Protein AF-A0A7S0B325-F1 (afdb_monomer_lite)

Secondary structure (DSSP, 8-state):
--PPPPPPP-------------PPP-----------------------------GGGGSTT---TTTS--SGGGTT-EEEEEEEEEEEE-TTSPEEEEEEEEEE-TTSEEEEEEEEESSHHHHHTT--SEEEEEEEEEEEEEE-SSSTT-EEEEEEEEEEEEEE--SEEEEE-TTS-EEEEEHHHHHHHH--TTT--SEETTEE-EEEHHHHS-SGGG-TTS-GGGSS-EEEEEEEE-SSEEEEEPPBSSHHHHHHSPPEEEEEEBSS---PPTTTTTT--------TTSTTHHHHHHHHSSSS--

Sequence (306 aa):
SSAILKPPNVPELAASKPMGSRQPRTRQTLCPWKRRHWSHALLVAGLAVPSAGDERFLQAGAPNCTLTRCGNAENICGSFTQPCRVAGRVSSGPDLWIATRLEFRTNYSFKRTESGSLSRRKCERGEPWLETVYEGRFTLQGGSPFINGLSLVSVEIFAVLMTLVTEQVCFQEADGSQRCFDALAAIQALCPCNGWDWTNKGMPRERNIGMFCRPYEQCRLIHETYLEQTQYLSYNATVSRACFTKAATDQGRGWATPKEDACVDKDEPSTCPKGVLTARARPGTQPHWHAGVLAVLAMLACNFGG

pLDDT: mean 73.87, std 20.35, range [35.81, 97.69]

Structure (mmCIF, N/CA/C/O backbone):
data_AF-A0A7S0B325-F1
#
_entry.id   AF-A0A7S0B325-F1
#
loop_
_atom_site.group_PDB
_atom_site.id
_atom_site.type_symbol
_atom_site.label_atom_id
_atom_site.label_alt_id
_atom_site.label_comp_id
_atom_site.label_asym_id
_atom_site.label_entity_id
_atom_site.label_seq_id
_atom_site.pdbx_PDB_ins_code
_atom_site.Cartn_x
_atom_site.Cartn_y
_atom_site.Cartn_z
_atom_site.occupancy
_atom_site.B_iso_or_equiv
_atom_site.auth_seq_id
_atom_site.auth_comp_id
_atom_site.auth_asym_id
_atom_site.auth_atom_id
_atom_site.pdbx_PDB_model_num
ATOM 1 N N . SER A 1 1 ? -10.903 -20.553 51.680 1.00 43.94 1 SER A N 1
ATOM 2 C CA . SER A 1 1 ? -10.541 -19.309 52.378 1.00 43.94 1 SER A CA 1
ATOM 3 C C . SER A 1 1 ? -9.327 -18.701 51.714 1.00 43.94 1 SER A C 1
ATOM 5 O O . SER A 1 1 ? -8.225 -19.162 51.967 1.00 43.94 1 SER A O 1
ATOM 7 N N . SER A 1 2 ? -9.536 -17.724 50.833 1.00 37.00 2 SER A N 1
ATOM 8 C CA . SER A 1 2 ? -8.454 -17.013 50.144 1.00 37.00 2 SER A CA 1
ATOM 9 C C . SER A 1 2 ? -8.730 -15.520 50.247 1.00 37.00 2 SER A C 1
ATOM 11 O O . 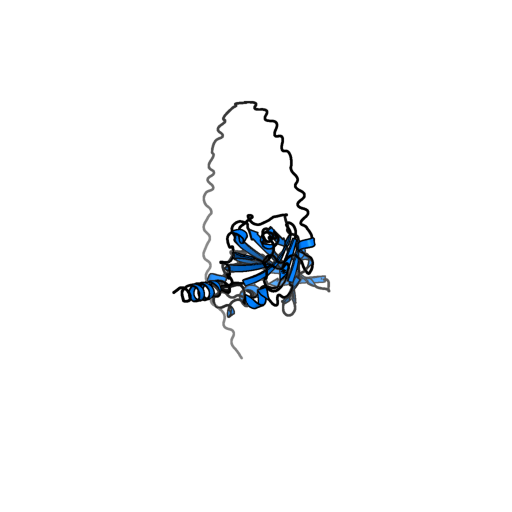SER A 1 2 ? -9.828 -15.062 49.936 1.00 37.00 2 SER A O 1
ATOM 13 N N . ALA A 1 3 ? -7.755 -14.812 50.808 1.00 38.47 3 ALA A N 1
ATOM 14 C CA . ALA A 1 3 ? -7.862 -13.446 51.283 1.00 38.47 3 ALA A CA 1
ATOM 15 C C . ALA A 1 3 ? -7.826 -12.424 50.139 1.00 38.47 3 ALA A C 1
ATOM 17 O O . ALA A 1 3 ? -7.028 -12.524 49.210 1.00 38.47 3 ALA A O 1
ATOM 18 N N . ILE A 1 4 ? -8.696 -11.424 50.263 1.00 39.94 4 ILE A N 1
ATOM 19 C CA . ILE A 1 4 ? -8.814 -10.248 49.404 1.00 39.94 4 ILE A CA 1
ATOM 20 C C . ILE A 1 4 ? -7.816 -9.200 49.910 1.00 39.94 4 ILE A C 1
ATOM 22 O O . ILE A 1 4 ? -7.939 -8.724 51.039 1.00 39.94 4 ILE A O 1
ATOM 26 N N . LEU A 1 5 ? -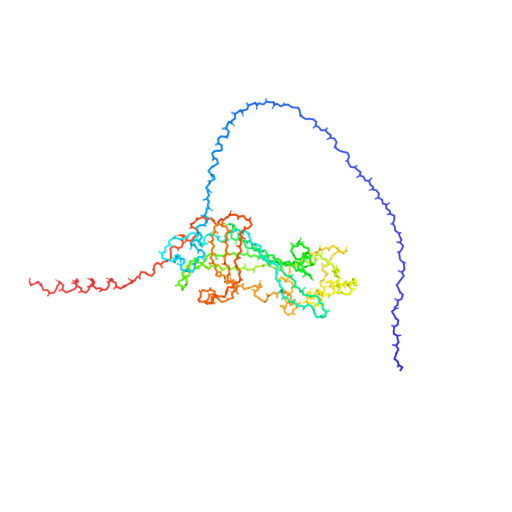6.837 -8.830 49.084 1.00 43.16 5 LEU A N 1
ATOM 27 C CA . LEU A 1 5 ? -5.932 -7.709 49.348 1.00 43.16 5 LEU A CA 1
ATOM 28 C C . LEU A 1 5 ? -6.549 -6.412 48.803 1.00 43.16 5 LEU A C 1
ATOM 30 O O . LEU A 1 5 ? -6.758 -6.268 47.600 1.00 43.16 5 LEU A O 1
ATOM 34 N N . LYS A 1 6 ? -6.852 -5.474 49.708 1.00 41.91 6 LYS A N 1
ATOM 35 C CA . LYS A 1 6 ? -7.228 -4.085 49.396 1.00 41.91 6 LYS A CA 1
ATOM 36 C C . LYS A 1 6 ? -5.987 -3.278 48.977 1.00 41.91 6 LYS A C 1
ATOM 38 O O . LYS A 1 6 ? -4.970 -3.381 49.663 1.00 41.91 6 LYS A O 1
ATOM 43 N N . PRO A 1 7 ? -6.071 -2.416 47.950 1.00 50.78 7 PRO A N 1
ATOM 44 C CA . PRO A 1 7 ? -5.055 -1.398 47.698 1.00 50.78 7 PRO A CA 1
ATOM 45 C C . PRO A 1 7 ? -5.204 -0.181 48.643 1.00 50.78 7 PRO A C 1
ATOM 47 O O . PRO A 1 7 ? -6.309 0.088 49.128 1.00 50.78 7 PRO A O 1
ATOM 50 N N . PRO A 1 8 ? -4.103 0.544 48.929 1.00 52.34 8 PRO A N 1
ATOM 51 C CA . PRO A 1 8 ? -4.076 1.640 49.894 1.00 52.34 8 PRO A CA 1
ATOM 52 C C . PRO A 1 8 ? -4.579 2.980 49.331 1.00 52.34 8 PRO A C 1
ATOM 54 O O . PRO A 1 8 ? -4.429 3.290 48.151 1.00 52.34 8 PRO A O 1
ATOM 57 N N . ASN A 1 9 ? -5.139 3.776 50.247 1.00 42.62 9 ASN A N 1
ATOM 58 C CA . ASN A 1 9 ? -5.545 5.174 50.095 1.00 42.62 9 ASN A CA 1
ATOM 59 C C . ASN A 1 9 ? -4.417 6.058 49.540 1.00 42.62 9 ASN A C 1
ATOM 61 O O . ASN A 1 9 ? -3.315 6.066 50.089 1.00 42.62 9 ASN A O 1
ATOM 65 N N . VAL A 1 10 ? -4.736 6.884 48.541 1.00 45.56 10 VAL A N 1
ATOM 66 C CA . VAL A 1 10 ? -3.915 8.030 48.121 1.00 45.56 10 VAL A CA 1
ATOM 67 C C . VAL A 1 10 ? -4.706 9.310 48.413 1.00 45.56 10 VAL A C 1
ATOM 69 O O . VAL A 1 10 ? -5.875 9.380 48.029 1.00 45.56 10 VAL A O 1
ATOM 72 N N . PRO A 1 11 ? -4.118 10.300 49.110 1.00 49.50 11 PRO A N 1
ATOM 73 C CA . PRO A 1 11 ? -4.818 11.512 49.497 1.00 49.50 11 PRO A CA 1
ATOM 74 C C . PRO A 1 11 ? -4.968 12.515 48.348 1.00 49.50 11 PRO A C 1
ATOM 76 O O . PRO A 1 11 ? -4.088 12.716 47.511 1.00 49.50 11 PRO A O 1
ATOM 79 N N . GLU A 1 12 ? -6.128 13.151 48.402 1.00 40.84 12 GLU A N 1
ATOM 80 C CA . GLU A 1 12 ? -6.640 14.295 47.662 1.00 40.84 12 GLU A CA 1
ATOM 81 C C . GLU A 1 12 ? -5.700 15.510 47.776 1.00 40.84 12 GLU A C 1
ATOM 83 O O . GLU A 1 12 ? -5.352 15.936 48.879 1.00 40.84 12 GLU A O 1
ATOM 88 N N . LEU A 1 13 ? -5.281 16.078 46.637 1.00 43.31 13 LEU A N 1
ATOM 89 C CA . LEU A 1 13 ? -4.522 17.330 46.596 1.00 43.31 13 LEU A CA 1
ATOM 90 C C . LEU A 1 13 ? -5.219 18.371 45.723 1.00 43.31 13 LEU A C 1
ATOM 92 O O . LEU A 1 13 ? -5.696 18.106 44.622 1.00 43.31 13 LEU A O 1
ATOM 96 N N . ALA A 1 14 ? -5.287 19.557 46.315 1.00 39.38 14 ALA A N 1
ATOM 97 C CA . ALA A 1 14 ? -6.226 20.622 46.054 1.00 39.38 14 ALA A CA 1
ATOM 98 C C . ALA A 1 14 ? -5.978 21.432 44.772 1.00 39.38 14 ALA A C 1
ATOM 100 O O . ALA A 1 14 ? -4.879 21.526 44.227 1.00 39.38 14 ALA A O 1
ATOM 101 N N . ALA A 1 15 ? -7.067 22.083 44.370 1.00 41.47 15 ALA A N 1
ATOM 102 C CA . ALA A 1 15 ? -7.197 23.057 43.303 1.00 41.47 15 ALA A CA 1
ATOM 103 C C . ALA A 1 15 ? -6.192 24.223 43.369 1.00 41.47 15 ALA A C 1
ATOM 105 O O . ALA A 1 15 ? -5.904 24.772 44.432 1.00 41.47 15 ALA A O 1
ATOM 106 N N . SER A 1 16 ? -5.778 24.706 42.194 1.00 45.97 16 SER A N 1
ATOM 107 C CA . SER A 1 16 ? -5.248 26.062 42.025 1.00 45.97 16 SER A CA 1
ATOM 108 C C . SER A 1 16 ? -5.792 26.725 40.747 1.00 45.97 16 SER A C 1
ATOM 110 O O . SER A 1 16 ? -6.152 26.069 39.774 1.00 45.97 16 SER A O 1
ATOM 112 N N . LYS A 1 17 ? -5.961 28.047 40.857 1.00 44.91 17 LYS A N 1
ATOM 113 C CA . LYS A 1 17 ? -6.794 28.986 40.082 1.00 44.91 17 LYS A CA 1
ATOM 114 C C . LYS A 1 17 ? -6.387 29.200 38.609 1.00 44.91 17 LYS A C 1
ATOM 116 O O . LYS A 1 17 ? -5.218 29.034 38.273 1.00 44.91 17 LYS A O 1
ATOM 121 N N . PRO A 1 18 ? -7.304 29.719 37.761 1.00 48.97 18 PRO A N 1
ATOM 122 C CA . PRO A 1 18 ? -6.986 30.186 36.415 1.00 48.97 18 PRO A CA 1
ATOM 123 C C . PRO A 1 18 ? -6.450 31.626 36.437 1.00 48.97 18 PRO A C 1
ATOM 125 O O . PRO A 1 18 ? -6.934 32.474 37.190 1.00 48.97 18 PRO A O 1
ATOM 128 N N . MET A 1 19 ? -5.476 31.924 35.576 1.00 41.25 19 MET A N 1
ATOM 129 C CA . MET A 1 19 ? -4.902 33.262 35.434 1.00 41.25 19 MET A CA 1
ATOM 130 C C . MET A 1 19 ? -4.663 33.594 33.955 1.00 41.25 19 MET A C 1
ATOM 132 O O . MET A 1 19 ? -3.865 32.952 33.285 1.00 41.25 19 MET A O 1
ATOM 136 N N . GLY A 1 20 ? -5.344 34.644 33.482 1.00 37.22 20 GLY A N 1
ATOM 137 C CA . GLY A 1 20 ? -4.803 35.592 32.503 1.00 37.22 20 GLY A CA 1
ATOM 138 C C . GLY A 1 20 ? -4.991 35.298 31.013 1.00 37.22 20 GLY A C 1
ATOM 139 O O . GLY A 1 20 ? -4.049 34.916 30.328 1.00 37.22 20 GLY A O 1
ATOM 140 N N . SER A 1 21 ? -6.156 35.655 30.467 1.00 40.47 21 SER A N 1
ATOM 141 C CA . SER A 1 21 ? -6.321 35.945 29.038 1.00 40.47 21 SER A CA 1
ATOM 142 C C . SER A 1 21 ? -5.685 37.301 28.689 1.00 40.47 21 SER A C 1
ATOM 144 O O . SER A 1 21 ? -6.182 38.348 29.110 1.00 40.47 21 SER A O 1
ATOM 146 N N . ARG A 1 22 ? -4.613 37.308 27.890 1.00 46.62 22 ARG A N 1
ATOM 147 C CA . ARG A 1 22 ? -4.115 38.505 27.188 1.00 46.62 22 ARG A CA 1
ATOM 148 C C . ARG A 1 22 ? -4.322 38.333 25.684 1.00 46.62 22 ARG A C 1
ATOM 150 O O . ARG A 1 22 ? -3.642 37.538 25.049 1.00 46.62 22 ARG A O 1
ATOM 157 N N . GLN A 1 23 ? -5.249 39.110 25.129 1.00 50.25 23 GLN A N 1
ATOM 158 C CA . GLN A 1 23 ? -5.316 39.401 23.696 1.00 50.25 23 GLN A CA 1
ATOM 159 C C . GLN A 1 23 ? -4.168 40.339 23.296 1.00 50.25 23 GLN A C 1
ATOM 161 O O . GLN A 1 23 ? -3.946 41.340 23.983 1.00 50.25 23 GLN A O 1
ATOM 166 N N . PRO A 1 24 ? -3.536 40.132 22.133 1.00 55.00 24 PRO A N 1
ATOM 167 C CA . PRO A 1 24 ? -2.914 41.212 21.393 1.00 55.00 24 PRO A CA 1
ATOM 168 C C . PRO A 1 24 ? -3.847 41.730 20.289 1.00 55.00 24 PRO A C 1
ATOM 170 O O . PRO A 1 24 ? -4.280 41.003 19.398 1.00 55.00 24 PRO A O 1
ATOM 173 N N . ARG A 1 25 ? -4.121 43.038 20.363 1.00 47.44 25 ARG A N 1
ATOM 174 C CA . ARG A 1 25 ? -4.546 43.883 19.242 1.00 47.44 25 ARG A CA 1
ATOM 175 C C . ARG A 1 25 ? -3.367 44.070 18.284 1.00 47.44 25 ARG A C 1
ATOM 177 O O . ARG A 1 25 ? -2.333 44.580 18.705 1.00 47.44 25 ARG A O 1
ATOM 184 N N . THR A 1 26 ? -3.584 43.840 16.997 1.00 43.78 26 THR A N 1
ATOM 185 C CA . THR A 1 26 ? -2.762 44.396 15.906 1.00 43.78 26 THR A CA 1
ATOM 186 C C . THR A 1 26 ? -3.696 44.671 14.729 1.00 43.78 26 THR A C 1
ATOM 188 O O . THR A 1 26 ? -4.236 43.763 14.113 1.00 43.78 26 THR A O 1
ATOM 191 N N . ARG A 1 27 ? -4.214 45.901 14.659 1.00 45.56 27 ARG A N 1
ATOM 192 C CA . ARG A 1 27 ? -3.797 46.972 13.733 1.00 45.56 27 ARG A CA 1
ATOM 193 C C . ARG A 1 27 ? -3.853 46.561 12.260 1.00 45.56 27 ARG A C 1
ATOM 195 O O . ARG A 1 27 ? -2.922 45.992 11.709 1.00 45.56 27 ARG A O 1
ATOM 202 N N . GLN A 1 28 ? -4.969 46.964 11.658 1.00 42.81 28 GLN A N 1
ATOM 203 C CA . GLN A 1 28 ? -5.135 47.234 10.239 1.00 42.81 28 GLN A CA 1
ATOM 204 C C . GLN A 1 28 ? -4.083 48.248 9.771 1.00 42.81 28 GLN A C 1
ATOM 206 O O . GLN A 1 28 ? -3.967 49.333 10.344 1.00 42.81 28 GLN A O 1
ATOM 211 N N . THR A 1 29 ? -3.383 47.926 8.690 1.00 45.75 29 THR A N 1
ATOM 212 C CA . THR A 1 29 ? -2.749 48.913 7.814 1.00 45.75 29 THR A CA 1
ATOM 213 C C . THR A 1 29 ? -3.246 48.685 6.397 1.00 45.75 29 THR A C 1
ATOM 215 O O . THR A 1 29 ? -3.021 47.647 5.780 1.00 45.75 29 THR A O 1
ATOM 218 N N . LEU A 1 30 ? -3.974 49.692 5.923 1.00 41.06 30 LEU A N 1
ATOM 219 C CA . LEU A 1 30 ? -4.318 49.935 4.533 1.00 41.06 30 LEU A CA 1
ATOM 220 C C . LEU A 1 30 ? -3.048 50.073 3.684 1.00 41.06 30 LEU A C 1
ATOM 222 O O . LEU A 1 30 ? -2.128 50.785 4.079 1.00 41.06 30 LEU A O 1
ATOM 226 N N . CYS A 1 31 ? -3.069 49.515 2.475 1.00 36.81 31 CYS A N 1
ATOM 227 C CA . CYS A 1 31 ? -2.319 50.056 1.344 1.00 36.81 31 CYS A CA 1
ATOM 228 C C . CYS A 1 31 ? -3.252 50.150 0.123 1.00 36.81 31 CYS A C 1
ATOM 230 O O . CYS A 1 31 ? -3.884 49.153 -0.235 1.00 36.81 31 CYS A O 1
ATOM 232 N N . PRO A 1 32 ? -3.372 51.333 -0.509 1.00 52.06 32 PRO A N 1
ATOM 233 C CA . PRO A 1 32 ? -4.234 51.557 -1.658 1.00 52.06 32 PRO A CA 1
ATOM 234 C C . PRO A 1 32 ? -3.513 51.296 -2.992 1.00 52.06 32 PRO A C 1
ATOM 236 O O . PRO A 1 32 ? -2.340 51.604 -3.157 1.00 52.06 32 PRO A O 1
ATOM 239 N N . TRP A 1 33 ? -4.290 50.798 -3.958 1.00 39.41 33 TRP A N 1
ATOM 240 C CA . TRP A 1 33 ? -4.261 51.122 -5.391 1.00 39.41 33 TRP A CA 1
ATOM 241 C C . TRP A 1 33 ? -2.925 51.070 -6.158 1.00 39.41 33 TRP A C 1
ATOM 243 O O . TRP A 1 33 ? -2.109 51.984 -6.084 1.00 39.41 33 TRP A O 1
ATOM 253 N N . LYS A 1 34 ? -2.860 50.166 -7.148 1.00 39.06 34 LYS A N 1
ATOM 254 C CA . LYS A 1 34 ? -2.585 50.578 -8.539 1.00 39.06 34 LYS A CA 1
ATOM 255 C C . LYS A 1 34 ? -3.048 49.536 -9.559 1.00 39.06 34 LYS A C 1
ATOM 257 O O . LYS A 1 34 ? -2.511 48.440 -9.660 1.00 39.06 34 LYS A O 1
ATOM 262 N N . ARG A 1 35 ? -4.044 49.946 -10.349 1.00 45.97 35 ARG A N 1
ATOM 263 C CA . ARG A 1 35 ? -4.446 49.337 -11.620 1.00 45.97 35 ARG A CA 1
ATOM 264 C C . ARG A 1 35 ? -3.277 49.396 -12.603 1.00 45.97 35 ARG A C 1
ATOM 266 O O . ARG A 1 35 ? -2.761 50.489 -12.829 1.00 45.97 35 ARG A O 1
ATOM 273 N N . ARG A 1 36 ? -2.961 48.286 -13.270 1.00 42.22 36 ARG A N 1
ATOM 274 C CA . ARG A 1 36 ? -2.475 48.287 -14.658 1.00 42.22 36 ARG A CA 1
ATOM 275 C C . ARG A 1 36 ? -3.023 47.065 -15.387 1.00 42.22 36 ARG A C 1
ATOM 277 O O . ARG A 1 36 ? -2.758 45.931 -15.014 1.00 42.22 36 ARG A O 1
ATOM 284 N N . HIS A 1 37 ? -3.816 47.364 -16.409 1.00 43.38 37 HIS A N 1
ATOM 285 C CA . HIS A 1 37 ? -4.297 46.447 -17.425 1.00 43.38 37 HIS A CA 1
ATOM 286 C C . HIS A 1 37 ? -3.120 45.867 -18.205 1.00 43.38 37 HIS A C 1
ATOM 288 O O . HIS A 1 37 ? -2.348 46.630 -18.779 1.00 43.38 37 HIS A O 1
ATOM 294 N N . TRP A 1 38 ? -3.043 44.541 -18.275 1.00 38.12 38 TRP A N 1
ATOM 295 C CA . TRP A 1 38 ? -2.385 43.834 -19.367 1.00 38.12 38 TRP A CA 1
ATOM 296 C C . TRP A 1 38 ? -3.301 42.695 -19.792 1.00 38.12 38 TRP A C 1
ATOM 298 O O . TRP A 1 38 ? -3.391 41.652 -19.150 1.00 38.12 38 TRP A O 1
ATOM 308 N N . SER A 1 39 ? -4.041 42.954 -20.864 1.00 42.06 39 SER A N 1
ATOM 309 C CA . SER A 1 39 ? -4.760 41.950 -21.628 1.00 42.06 39 SER A CA 1
ATOM 310 C C . SER A 1 39 ? -3.723 41.045 -22.282 1.00 42.06 39 SER A C 1
ATOM 312 O O . SER A 1 39 ? -3.075 41.437 -23.250 1.00 42.06 39 SER A O 1
ATOM 314 N N . HIS A 1 40 ? -3.523 39.852 -21.738 1.00 38.94 40 HIS A N 1
ATOM 315 C CA . HIS A 1 40 ? -2.875 38.761 -22.453 1.00 38.94 40 HIS A CA 1
ATOM 316 C C . HIS A 1 40 ? -3.933 37.691 -22.660 1.00 38.94 40 HIS A C 1
ATOM 318 O O . HIS A 1 40 ? -4.367 37.022 -21.725 1.00 38.94 40 HIS A O 1
ATOM 324 N N . ALA A 1 41 ? -4.394 37.605 -23.906 1.00 39.31 41 ALA A N 1
ATOM 325 C CA . ALA A 1 41 ? -5.172 36.490 -24.397 1.00 39.31 41 ALA A CA 1
ATOM 326 C C . ALA A 1 41 ? -4.316 35.228 -24.247 1.00 39.31 41 ALA A C 1
ATOM 328 O O . ALA A 1 41 ? -3.420 34.960 -25.045 1.00 39.31 41 ALA A O 1
ATOM 329 N N . LEU A 1 42 ? -4.567 34.480 -23.177 1.00 38.28 42 LEU A N 1
ATOM 330 C CA . LEU A 1 42 ? -4.075 33.125 -23.010 1.00 38.28 42 LEU A CA 1
ATOM 331 C C . LEU A 1 42 ? -4.881 32.245 -23.965 1.00 38.28 42 LEU A C 1
ATOM 333 O O . LEU A 1 42 ? -5.937 31.715 -23.630 1.00 38.28 42 LEU A O 1
ATOM 337 N N . LEU A 1 43 ? -4.364 32.114 -25.184 1.00 39.00 43 LEU A N 1
ATOM 338 C CA . LEU A 1 43 ? -4.623 30.974 -26.050 1.00 39.00 43 LEU A CA 1
ATOM 339 C C . LEU A 1 43 ? -4.005 29.749 -25.363 1.00 39.00 43 LEU A C 1
ATOM 341 O O . LEU A 1 43 ? -2.924 29.282 -25.710 1.00 39.00 43 LEU A O 1
ATOM 345 N N . VAL A 1 44 ? -4.687 29.239 -24.336 1.00 40.66 44 VAL A N 1
ATOM 346 C CA . VAL A 1 44 ? -4.508 27.852 -23.920 1.00 40.66 44 VAL A CA 1
ATOM 347 C C . VAL A 1 44 ? -5.195 27.043 -25.004 1.00 40.66 44 VAL A C 1
ATOM 349 O O . VAL A 1 44 ? -6.377 26.718 -24.920 1.00 40.66 44 VAL A O 1
ATOM 352 N N . ALA A 1 45 ? -4.450 26.761 -26.072 1.00 40.28 45 ALA A N 1
ATOM 353 C CA . ALA A 1 45 ? -4.711 25.582 -26.866 1.00 40.28 45 ALA A CA 1
ATOM 354 C C . ALA A 1 45 ? -4.571 24.407 -25.896 1.00 40.28 45 ALA A C 1
ATOM 356 O O . ALA A 1 45 ? -3.474 23.919 -25.627 1.00 40.28 45 ALA A O 1
ATOM 357 N N . GLY A 1 46 ? -5.696 24.031 -25.289 1.00 35.81 46 GLY A N 1
ATOM 358 C CA . GLY A 1 46 ? -5.846 22.776 -24.591 1.00 35.81 46 GLY A CA 1
ATOM 359 C C . GLY A 1 46 ? -5.637 21.685 -25.622 1.00 35.81 46 GLY A C 1
ATOM 360 O O . GLY A 1 46 ? -6.588 21.209 -26.232 1.00 35.81 46 GLY A O 1
ATOM 361 N N . LEU A 1 47 ? -4.378 21.298 -25.827 1.00 38.28 47 LEU A N 1
ATOM 362 C CA . LEU A 1 47 ? -4.044 19.970 -26.299 1.00 38.28 47 LEU A CA 1
ATOM 363 C C . LEU A 1 47 ? -4.478 19.021 -25.183 1.00 38.28 47 LEU A C 1
ATOM 365 O O . LEU A 1 47 ? -3.674 18.548 -24.384 1.00 38.28 47 LEU A O 1
ATOM 369 N N . ALA A 1 48 ? -5.784 18.773 -25.117 1.00 38.00 48 ALA A N 1
ATOM 370 C CA . ALA A 1 48 ? -6.298 17.523 -24.617 1.00 38.00 48 ALA A CA 1
ATOM 371 C C . ALA A 1 48 ? -5.714 16.464 -25.551 1.00 38.00 48 ALA A C 1
ATOM 373 O O . ALA A 1 48 ? -6.278 16.161 -26.596 1.00 38.00 48 ALA A O 1
ATOM 374 N N . VAL A 1 49 ? -4.519 15.973 -25.222 1.00 37.25 49 VAL A N 1
ATOM 375 C CA . VAL A 1 49 ? -4.066 14.680 -25.711 1.00 37.25 49 VAL A CA 1
ATOM 376 C C . VAL A 1 49 ? -5.018 13.699 -25.042 1.00 37.25 49 VAL A C 1
ATOM 378 O O . VAL A 1 49 ? -4.939 13.542 -23.821 1.00 37.25 49 VAL A O 1
ATOM 381 N N . PRO A 1 50 ? -5.934 13.050 -25.776 1.00 39.75 50 PRO A N 1
ATOM 382 C CA . PRO A 1 50 ? -6.589 11.897 -25.217 1.00 39.75 50 PRO A CA 1
ATOM 383 C C . PRO A 1 50 ? -5.492 10.840 -25.177 1.00 39.75 50 PRO A C 1
ATOM 385 O O . PRO A 1 50 ? -5.199 10.187 -26.178 1.00 39.75 50 PRO A O 1
ATOM 388 N N . SER A 1 51 ? -4.824 10.692 -24.032 1.00 41.47 51 SER A N 1
ATOM 389 C CA . SER A 1 51 ? -4.097 9.464 -23.751 1.00 41.47 51 SER A CA 1
ATOM 390 C C . SER A 1 51 ? -5.157 8.396 -23.505 1.00 41.47 51 SER A C 1
ATOM 392 O O . SER A 1 51 ? -5.420 8.009 -22.367 1.00 41.47 51 SER A O 1
ATOM 394 N N . ALA A 1 52 ? -5.810 7.956 -24.580 1.00 44.38 52 ALA A N 1
ATOM 395 C CA . ALA A 1 52 ? -6.387 6.632 -24.621 1.00 44.38 52 ALA A CA 1
ATOM 396 C C . ALA A 1 52 ? -5.204 5.702 -24.344 1.00 44.38 52 ALA A C 1
ATOM 398 O O . ALA A 1 52 ? -4.359 5.472 -25.209 1.00 44.38 52 ALA A O 1
ATOM 399 N N . GLY A 1 53 ? -5.041 5.327 -23.074 1.00 51.72 53 GLY A N 1
ATOM 400 C CA . GLY A 1 53 ? -4.050 4.353 -22.668 1.00 51.72 53 GLY A CA 1
ATOM 401 C C . GLY A 1 53 ? -4.369 3.101 -23.459 1.00 51.72 53 GLY A C 1
ATOM 402 O O . GLY A 1 53 ? -5.425 2.520 -23.249 1.00 51.72 53 GLY A O 1
ATOM 403 N N . ASP A 1 54 ? -3.517 2.775 -24.425 1.00 59.81 54 ASP A N 1
ATOM 404 C CA . ASP A 1 54 ? -3.742 1.683 -25.363 1.00 59.81 54 ASP A CA 1
ATOM 405 C C . ASP A 1 54 ? -3.946 0.389 -24.558 1.00 59.81 54 ASP A C 1
ATOM 407 O O . ASP A 1 54 ? -3.001 -0.166 -23.991 1.00 59.81 54 ASP A O 1
ATOM 411 N N . GLU A 1 55 ? -5.199 -0.059 -24.431 1.00 62.12 55 GLU A N 1
ATOM 412 C CA . GLU A 1 55 ? -5.573 -1.228 -23.624 1.00 62.12 55 GLU A CA 1
ATOM 413 C C . GLU A 1 55 ? -4.873 -2.503 -24.106 1.00 62.12 55 GLU A C 1
ATOM 415 O O . GLU A 1 55 ? -4.776 -3.476 -23.357 1.00 62.12 55 GLU A O 1
ATOM 420 N N . ARG A 1 56 ? -4.297 -2.477 -25.318 1.00 60.06 56 ARG A N 1
ATOM 421 C CA . ARG A 1 56 ? -3.377 -3.497 -25.837 1.00 60.06 56 ARG A CA 1
ATOM 422 C C . ARG A 1 56 ? -2.267 -3.847 -24.856 1.00 60.06 56 ARG A C 1
ATOM 424 O O . ARG A 1 56 ? -1.815 -4.987 -24.851 1.00 60.06 56 ARG A O 1
ATOM 431 N N . PHE A 1 57 ? -1.827 -2.902 -24.023 1.00 61.25 57 PHE A N 1
ATOM 432 C CA . PHE A 1 57 ? -0.787 -3.186 -23.042 1.00 61.25 57 PHE A CA 1
ATOM 433 C C . PHE A 1 57 ? -1.269 -4.100 -21.917 1.00 61.25 57 PHE A C 1
ATOM 435 O O . PHE A 1 57 ? -0.449 -4.861 -21.434 1.00 61.25 57 PHE A O 1
ATOM 442 N N . LEU A 1 58 ? -2.561 -4.122 -21.561 1.00 61.09 58 LEU A N 1
ATOM 443 C CA . LEU A 1 58 ? -3.105 -4.964 -20.480 1.00 61.09 58 LEU A CA 1
ATOM 444 C C . LEU A 1 58 ? -3.456 -6.395 -20.917 1.00 61.09 58 LEU A C 1
ATOM 446 O O . LEU A 1 58 ? -3.790 -7.225 -20.075 1.00 61.09 58 LEU A O 1
ATOM 450 N N . GLN A 1 59 ? -3.398 -6.695 -22.216 1.00 64.56 59 GLN A N 1
ATOM 451 C CA . GLN A 1 59 ? -3.769 -8.005 -22.747 1.00 64.56 59 GLN A CA 1
ATOM 452 C C . GLN A 1 59 ? -2.662 -9.044 -22.525 1.00 64.56 59 GLN A C 1
ATOM 454 O O . GLN A 1 59 ? -1.466 -8.734 -22.550 1.00 64.56 59 GLN A O 1
ATOM 459 N N . ALA A 1 60 ? -3.065 -10.307 -22.358 1.00 61.81 60 ALA A N 1
ATOM 460 C CA . ALA A 1 60 ? -2.142 -11.434 -22.384 1.00 61.81 60 ALA A CA 1
ATOM 461 C C . ALA A 1 60 ? -1.372 -11.428 -23.718 1.00 61.81 60 ALA A C 1
ATOM 463 O O . ALA A 1 60 ? -1.976 -11.499 -24.786 1.00 61.81 60 ALA A O 1
ATOM 464 N N . GLY A 1 61 ? -0.041 -11.311 -23.656 1.00 63.28 61 GLY A N 1
ATOM 465 C CA . GLY A 1 61 ? 0.812 -11.226 -24.848 1.00 63.28 61 GLY A CA 1
ATOM 466 C C . GLY A 1 61 ? 1.184 -9.810 -25.306 1.00 63.28 61 GLY A C 1
ATOM 467 O O . GLY A 1 61 ? 1.718 -9.667 -26.406 1.00 63.28 61 GLY A O 1
ATOM 468 N N . ALA A 1 62 ? 0.959 -8.775 -24.488 1.00 69.56 62 ALA A N 1
ATOM 469 C CA . ALA A 1 62 ? 1.485 -7.428 -24.736 1.00 69.56 62 ALA A CA 1
ATOM 470 C C . ALA A 1 62 ? 3.005 -7.436 -25.047 1.00 69.56 62 ALA A C 1
ATOM 472 O O . ALA A 1 62 ? 3.723 -8.324 -24.582 1.00 69.56 62 ALA A O 1
ATOM 473 N N . PRO A 1 63 ? 3.529 -6.477 -25.839 1.00 69.94 63 PRO A N 1
ATOM 474 C CA . PRO A 1 63 ? 4.894 -6.540 -26.363 1.00 69.94 63 PRO A CA 1
ATOM 475 C C . PRO A 1 63 ? 5.944 -6.672 -25.256 1.00 69.94 63 PRO A C 1
ATOM 477 O O . PRO A 1 63 ? 5.857 -6.040 -24.201 1.00 69.94 63 PRO A O 1
ATOM 480 N N . ASN A 1 64 ? 6.965 -7.495 -25.506 1.00 72.00 64 ASN A N 1
ATOM 481 C CA . ASN A 1 64 ? 8.057 -7.674 -24.563 1.00 72.00 64 ASN A CA 1
ATOM 482 C C . ASN A 1 64 ? 8.897 -6.395 -24.489 1.00 72.00 64 ASN A C 1
ATOM 484 O O . ASN A 1 64 ? 9.623 -6.051 -25.422 1.00 72.00 64 ASN A O 1
ATOM 488 N N . CYS A 1 65 ? 8.837 -5.723 -23.345 1.00 70.50 65 CYS A N 1
ATOM 489 C CA . CYS A 1 65 ? 9.521 -4.455 -23.127 1.00 70.50 65 CYS A CA 1
ATOM 490 C C . CYS A 1 65 ? 11.055 -4.574 -23.084 1.00 70.50 65 CYS A C 1
ATOM 492 O O . CYS A 1 65 ? 11.752 -3.563 -23.090 1.00 70.50 65 CYS A O 1
ATOM 494 N N . THR A 1 66 ? 11.595 -5.799 -23.048 1.00 73.12 66 THR A N 1
ATOM 495 C CA . THR A 1 66 ? 13.033 -6.052 -23.237 1.00 73.12 66 THR A CA 1
ATOM 496 C C . THR A 1 66 ? 13.452 -6.050 -24.709 1.00 73.12 66 THR A C 1
ATOM 498 O O . THR A 1 66 ? 14.618 -5.798 -24.996 1.00 73.12 66 THR A O 1
ATOM 501 N N . LEU A 1 67 ? 12.518 -6.305 -25.632 1.00 69.25 67 LEU A N 1
ATOM 502 C CA . LEU A 1 67 ? 12.762 -6.391 -27.077 1.00 69.25 67 LEU A CA 1
ATOM 503 C C . LEU A 1 67 ? 12.258 -5.155 -27.830 1.00 69.25 67 LEU A C 1
ATOM 505 O O . LEU A 1 67 ? 12.758 -4.824 -28.901 1.00 69.25 67 LEU A O 1
ATOM 509 N N . THR A 1 68 ? 11.248 -4.471 -27.299 1.00 65.81 68 THR A N 1
ATOM 510 C CA . THR A 1 68 ? 10.633 -3.299 -27.927 1.00 65.81 68 THR A CA 1
ATOM 511 C C . THR A 1 68 ? 10.400 -2.221 -26.883 1.00 65.81 68 THR A C 1
ATOM 513 O O . THR A 1 68 ? 9.978 -2.509 -25.766 1.00 65.81 68 THR A O 1
ATOM 516 N N . ARG A 1 69 ? 10.642 -0.954 -27.236 1.00 64.75 69 ARG A N 1
ATOM 517 C CA . ARG A 1 69 ? 10.344 0.169 -26.342 1.00 64.75 69 ARG A CA 1
ATOM 518 C C . ARG A 1 69 ? 8.837 0.215 -26.080 1.00 64.75 69 ARG A C 1
ATOM 520 O O . ARG A 1 69 ? 8.059 0.446 -27.000 1.00 64.75 69 ARG A O 1
ATOM 527 N N . CYS A 1 70 ? 8.438 0.014 -24.831 1.00 67.00 70 CYS A N 1
ATOM 528 C CA . CYS A 1 70 ? 7.047 0.071 -24.400 1.00 67.00 70 CYS A CA 1
ATOM 529 C C . CYS A 1 70 ? 6.931 1.103 -23.259 1.00 67.00 70 CYS A C 1
ATOM 531 O O . CYS A 1 70 ? 7.819 1.185 -22.413 1.00 67.00 70 CYS A O 1
ATOM 533 N N . GLY A 1 71 ? 5.848 1.887 -23.220 1.00 68.62 71 GLY A N 1
ATOM 534 C CA . GLY A 1 71 ? 5.602 2.847 -22.129 1.00 68.62 71 GLY A CA 1
ATOM 535 C C . GLY A 1 71 ? 5.053 2.206 -20.849 1.00 68.62 71 GLY A C 1
ATOM 536 O O . GLY A 1 71 ? 4.958 2.861 -19.819 1.00 68.62 71 GLY A O 1
ATOM 537 N N . ASN A 1 72 ? 4.694 0.920 -20.901 1.00 74.38 72 ASN A N 1
ATOM 538 C CA . ASN A 1 72 ? 4.070 0.175 -19.807 1.00 74.38 72 ASN A CA 1
ATOM 539 C C . ASN A 1 72 ? 4.890 0.234 -18.505 1.00 74.38 72 ASN A C 1
ATOM 541 O O . ASN A 1 72 ? 4.369 0.581 -17.448 1.00 74.38 72 ASN A O 1
ATOM 545 N N . ALA A 1 73 ? 6.199 0.017 -18.595 1.00 80.06 73 ALA A N 1
ATOM 546 C CA . ALA A 1 73 ? 7.077 0.042 -17.430 1.00 80.06 73 ALA A CA 1
ATOM 547 C C . ALA A 1 73 ? 7.218 1.447 -16.795 1.00 80.06 73 ALA A C 1
ATO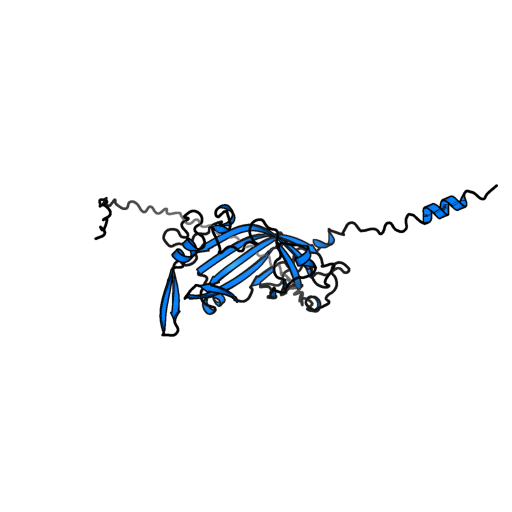M 549 O O . ALA A 1 73 ? 7.590 1.593 -15.636 1.00 80.06 73 ALA A O 1
ATOM 550 N N . GLU A 1 74 ? 6.911 2.509 -17.539 1.00 85.50 74 GLU A N 1
ATOM 551 C CA . GLU A 1 74 ? 6.909 3.888 -17.036 1.00 85.50 74 GLU A CA 1
ATOM 552 C C . GLU A 1 74 ? 5.506 4.313 -16.581 1.00 85.50 74 GLU A C 1
ATOM 554 O O . GLU A 1 74 ? 5.344 5.334 -15.921 1.00 85.50 74 GLU A O 1
ATOM 559 N N . ASN A 1 75 ? 4.480 3.515 -16.868 1.00 89.62 75 ASN A N 1
ATOM 560 C CA . ASN A 1 75 ? 3.100 3.797 -16.509 1.00 89.62 75 ASN A CA 1
ATOM 561 C C . ASN A 1 75 ? 2.744 3.372 -15.077 1.00 89.62 75 ASN A C 1
ATOM 563 O O . ASN A 1 75 ? 1.579 3.451 -14.715 1.00 89.62 75 ASN A O 1
ATOM 567 N N . ILE A 1 76 ? 3.679 2.937 -14.229 1.00 92.56 76 ILE A N 1
ATOM 568 C CA . ILE A 1 76 ? 3.332 2.579 -12.841 1.00 92.56 76 ILE A CA 1
ATOM 569 C C . ILE A 1 76 ? 3.067 3.796 -11.946 1.00 92.56 76 ILE A C 1
ATOM 571 O O . ILE A 1 76 ? 2.309 3.680 -10.990 1.00 92.56 76 ILE A O 1
ATOM 575 N N . CYS A 1 77 ? 3.655 4.965 -12.226 1.00 94.88 77 CYS A N 1
ATOM 576 C CA . CYS A 1 77 ? 3.442 6.129 -11.364 1.00 94.88 77 CYS A CA 1
ATOM 577 C C . CYS A 1 77 ? 1.968 6.547 -11.347 1.00 94.88 77 CYS A C 1
ATOM 579 O O . CYS A 1 77 ? 1.298 6.502 -12.380 1.00 94.88 77 CYS A O 1
ATOM 581 N N . GLY A 1 78 ? 1.495 6.954 -10.174 1.00 95.69 78 GLY A N 1
ATOM 582 C CA . GLY A 1 78 ? 0.099 7.265 -9.899 1.00 95.69 78 GLY A CA 1
ATOM 583 C C . GLY A 1 78 ? -0.327 6.797 -8.513 1.00 95.69 78 GLY A C 1
ATOM 584 O O . GLY A 1 78 ? 0.464 6.221 -7.761 1.00 95.69 78 GLY A O 1
ATOM 585 N N . SER A 1 79 ? -1.589 7.063 -8.192 1.00 97.69 79 SER A N 1
ATOM 586 C CA . SER A 1 79 ? -2.253 6.538 -6.999 1.00 97.69 79 SER A CA 1
ATOM 587 C C . SER A 1 79 ? -3.292 5.503 -7.410 1.00 97.69 79 SER A C 1
ATOM 589 O O . SER A 1 79 ? -3.972 5.687 -8.418 1.00 97.69 79 SER A O 1
ATOM 591 N N . PHE A 1 80 ? -3.400 4.427 -6.640 1.00 96.44 80 PHE A N 1
ATOM 592 C CA . PHE A 1 80 ? -4.292 3.306 -6.903 1.00 96.44 80 PHE A CA 1
ATOM 593 C C . PHE A 1 80 ? -5.036 2.952 -5.627 1.00 96.44 80 PHE A C 1
ATOM 595 O O . PHE A 1 80 ? -4.405 2.724 -4.593 1.00 96.44 80 PHE A O 1
ATOM 602 N N . THR A 1 81 ? -6.356 2.838 -5.710 1.00 96.00 81 THR A N 1
ATOM 603 C CA . THR A 1 81 ? -7.188 2.433 -4.576 1.00 96.00 81 THR A CA 1
ATOM 604 C C . THR A 1 81 ? -7.757 1.045 -4.849 1.00 96.00 81 THR A C 1
ATOM 606 O O . THR A 1 81 ? -8.581 0.861 -5.742 1.00 96.00 81 THR A O 1
ATOM 609 N N . GLN A 1 82 ? -7.289 0.043 -4.105 1.00 94.25 82 GLN A N 1
ATOM 610 C CA . GLN A 1 82 ? -7.805 -1.320 -4.196 1.00 94.25 82 GLN A CA 1
ATOM 611 C C . GLN A 1 82 ? -9.184 -1.427 -3.523 1.00 94.25 82 GLN A C 1
ATOM 613 O O . GLN A 1 82 ? -9.419 -0.769 -2.505 1.00 94.25 82 GLN A O 1
ATOM 618 N N . PRO A 1 83 ? -10.090 -2.277 -4.045 1.00 93.81 83 PRO A N 1
ATOM 619 C CA . PRO A 1 83 ? -11.391 -2.493 -3.427 1.00 93.81 83 PRO A CA 1
ATOM 620 C C . PRO A 1 83 ? -11.254 -3.107 -2.029 1.00 93.81 83 PRO A C 1
ATOM 622 O O . PRO A 1 83 ? -10.336 -3.883 -1.755 1.00 93.81 83 PRO A O 1
ATOM 625 N N . CYS A 1 84 ? -12.217 -2.794 -1.161 1.00 95.50 84 CYS A N 1
ATOM 626 C CA . CYS A 1 84 ? -12.304 -3.366 0.177 1.00 95.50 84 CYS A CA 1
ATOM 627 C C . CYS A 1 84 ? -12.367 -4.897 0.132 1.00 95.50 84 CYS A C 1
ATOM 629 O O . CYS A 1 84 ? -13.234 -5.471 -0.531 1.00 95.50 84 CYS A O 1
ATOM 631 N N . ARG A 1 85 ? -11.487 -5.560 0.887 1.00 94.50 85 ARG A N 1
ATOM 632 C CA . ARG A 1 85 ? -11.436 -7.027 0.993 1.00 94.50 85 ARG A CA 1
ATOM 633 C C . ARG A 1 85 ? -11.346 -7.488 2.439 1.00 94.50 85 ARG A C 1
ATOM 635 O O . ARG A 1 85 ? -10.874 -6.751 3.300 1.00 94.50 85 ARG A O 1
ATOM 642 N N . VAL A 1 86 ? -11.775 -8.718 2.700 1.00 91.75 86 VAL A N 1
ATOM 643 C CA . VAL A 1 86 ? -11.616 -9.346 4.015 1.00 91.75 86 VAL A CA 1
ATOM 644 C C . VAL A 1 86 ? -10.146 -9.718 4.208 1.00 91.75 86 VAL A C 1
ATOM 646 O O . VAL A 1 86 ? -9.586 -10.475 3.418 1.00 91.75 86 VAL A O 1
ATOM 649 N N . ALA A 1 87 ? -9.524 -9.170 5.249 1.00 87.38 87 ALA A N 1
ATOM 650 C CA . ALA A 1 87 ? -8.153 -9.473 5.656 1.00 87.38 87 ALA A CA 1
ATOM 651 C C . ALA A 1 87 ? -8.093 -10.591 6.708 1.00 87.38 87 ALA A C 1
ATOM 653 O O . ALA A 1 87 ? -7.091 -11.292 6.819 1.00 87.38 87 ALA A O 1
ATOM 654 N N . GLY A 1 88 ? -9.168 -10.770 7.477 1.00 84.75 88 GLY A N 1
ATOM 655 C CA . GLY A 1 88 ? -9.256 -11.781 8.522 1.00 84.75 88 GLY A CA 1
ATOM 656 C C . GLY A 1 88 ? -10.552 -11.667 9.312 1.00 84.75 88 GLY A C 1
ATOM 657 O O . GLY A 1 88 ? -11.470 -10.949 8.920 1.00 84.75 88 GLY A O 1
ATOM 658 N N . ARG A 1 89 ? -10.619 -12.361 10.448 1.00 78.06 89 ARG A N 1
ATOM 659 C CA . ARG A 1 89 ? -11.764 -12.330 11.362 1.00 78.06 89 ARG A CA 1
ATOM 660 C C . ARG A 1 89 ? -11.276 -12.169 12.794 1.00 78.06 89 ARG A C 1
ATOM 662 O O . ARG A 1 89 ? -10.340 -12.852 13.205 1.00 78.06 89 ARG A O 1
ATOM 669 N N . VAL A 1 90 ? -11.915 -11.281 13.550 1.00 70.50 90 VAL A N 1
ATOM 670 C CA . VAL A 1 90 ? -11.678 -11.168 14.995 1.00 70.50 90 VAL A CA 1
ATOM 671 C C . VAL A 1 90 ? -12.335 -12.368 15.681 1.00 70.50 90 VAL A C 1
ATOM 673 O O . VAL A 1 90 ? -13.467 -12.717 15.353 1.00 70.50 90 VAL A O 1
ATOM 676 N N . SER A 1 91 ? -11.646 -13.024 16.620 1.00 71.12 91 SER A N 1
ATOM 677 C CA . SER A 1 91 ? -12.225 -14.165 17.346 1.00 71.12 91 SER A CA 1
ATOM 678 C C . SER A 1 91 ? -13.537 -13.755 18.021 1.00 71.12 91 SER A C 1
ATOM 680 O O . SER A 1 91 ? -13.555 -12.822 18.821 1.00 71.12 91 SER A O 1
ATOM 682 N N . SER A 1 92 ? -14.636 -14.439 17.686 1.00 71.69 92 SER A N 1
ATOM 683 C CA . SER A 1 92 ? -16.001 -14.110 18.144 1.00 71.69 92 SER A CA 1
ATOM 684 C C . SER A 1 92 ? -16.499 -12.700 17.767 1.00 71.69 92 SER A C 1
ATOM 686 O O . SER A 1 92 ? -17.396 -12.172 18.422 1.00 71.69 92 SER A O 1
ATOM 688 N N . GLY A 1 93 ? -15.918 -12.081 16.734 1.00 72.81 93 GLY A N 1
ATOM 689 C CA . GLY A 1 93 ? -16.249 -10.736 16.262 1.00 72.81 93 GLY A CA 1
ATOM 690 C C . GLY A 1 93 ? -16.472 -10.662 14.744 1.00 72.81 93 GLY A C 1
ATOM 691 O O . GLY A 1 93 ? -16.501 -11.693 14.066 1.00 72.81 93 GLY A O 1
ATOM 692 N N . PRO A 1 94 ? -16.651 -9.446 14.197 1.00 83.06 94 PRO A N 1
ATOM 693 C CA . PRO A 1 94 ? -16.884 -9.247 12.772 1.00 83.06 94 PRO A CA 1
ATOM 694 C C . PRO A 1 94 ? -15.625 -9.518 11.932 1.00 83.06 94 PRO A C 1
ATOM 696 O O . PRO A 1 94 ? -14.498 -9.589 12.437 1.00 83.06 94 PRO A O 1
ATOM 699 N N . ASP A 1 95 ? -15.827 -9.647 10.621 1.00 88.19 95 ASP A N 1
ATOM 700 C CA . ASP A 1 95 ? -14.730 -9.703 9.658 1.00 88.19 95 ASP A CA 1
ATOM 701 C C . ASP A 1 95 ? -13.951 -8.375 9.658 1.00 88.19 95 ASP A C 1
ATOM 703 O O . ASP A 1 95 ? -14.529 -7.284 9.701 1.00 88.19 95 ASP A O 1
ATOM 707 N N . LEU A 1 96 ? -12.625 -8.471 9.580 1.00 88.81 96 LEU A N 1
ATOM 708 C CA . LEU A 1 96 ? -11.734 -7.336 9.386 1.00 88.81 96 LEU A CA 1
ATOM 709 C C . LEU A 1 96 ? -11.636 -7.048 7.888 1.00 88.81 96 LEU A C 1
ATOM 711 O O . LEU A 1 96 ? -11.140 -7.868 7.116 1.00 88.81 96 LEU A O 1
ATOM 715 N N . TRP A 1 97 ? -12.090 -5.870 7.489 1.00 93.75 97 TRP A N 1
ATOM 716 C CA . TRP A 1 97 ? -12.020 -5.355 6.128 1.00 93.75 97 TRP A CA 1
ATOM 717 C C . TRP A 1 97 ? -10.837 -4.408 5.985 1.00 93.75 97 TRP A C 1
ATOM 719 O O . TRP A 1 97 ? -10.585 -3.602 6.877 1.00 93.75 97 TRP A O 1
ATOM 729 N N . ILE A 1 98 ? -10.138 -4.481 4.857 1.00 94.81 98 ILE A N 1
ATOM 730 C CA . ILE A 1 98 ? -9.001 -3.618 4.547 1.00 94.81 98 ILE A CA 1
ATOM 731 C C . ILE A 1 98 ? -9.220 -2.929 3.203 1.00 94.81 98 ILE A C 1
ATOM 733 O O . ILE A 1 98 ? -9.590 -3.576 2.219 1.00 94.81 98 ILE A O 1
ATOM 737 N N . ALA A 1 99 ? -8.983 -1.621 3.174 1.00 96.19 99 ALA A N 1
ATOM 738 C CA . ALA A 1 99 ? -8.771 -0.855 1.953 1.00 96.19 99 ALA A CA 1
ATOM 739 C C . ALA A 1 99 ? -7.272 -0.591 1.806 1.00 96.19 99 ALA A C 1
ATOM 741 O O . ALA A 1 99 ? -6.597 -0.267 2.786 1.00 96.19 99 ALA A O 1
ATOM 742 N N . THR A 1 100 ? -6.744 -0.728 0.592 1.00 95.75 100 THR A N 1
ATOM 743 C CA . THR A 1 100 ? -5.324 -0.488 0.316 1.00 95.75 100 THR A CA 1
ATOM 744 C C . THR A 1 100 ? -5.182 0.604 -0.728 1.00 95.75 100 THR A C 1
ATOM 746 O O . THR A 1 100 ? -5.721 0.488 -1.826 1.00 95.75 100 THR A O 1
ATOM 749 N N . ARG A 1 101 ? -4.413 1.643 -0.407 1.00 97.25 101 ARG A N 1
ATOM 750 C CA . ARG A 1 101 ? -4.020 2.701 -1.335 1.00 97.25 101 ARG A CA 1
ATOM 751 C C . ARG A 1 101 ? -2.527 2.593 -1.619 1.00 97.25 101 ARG A C 1
ATOM 753 O O . ARG A 1 101 ? -1.732 2.573 -0.686 1.00 97.25 101 ARG A O 1
ATOM 760 N N . LEU A 1 102 ? -2.146 2.513 -2.888 1.00 96.62 102 LEU A N 1
ATOM 761 C CA . LEU A 1 102 ? -0.755 2.486 -3.344 1.00 96.62 102 LEU A CA 1
ATOM 762 C C . LEU A 1 102 ? -0.440 3.805 -4.045 1.00 96.62 102 LEU A C 1
ATOM 764 O O . LEU A 1 102 ? -1.217 4.247 -4.883 1.00 96.62 102 LEU A O 1
ATOM 768 N N . GLU A 1 103 ? 0.706 4.407 -3.753 1.00 97.69 103 GLU A N 1
ATOM 769 C CA . GLU A 1 103 ? 1.197 5.609 -4.422 1.00 97.69 103 GLU A CA 1
ATOM 770 C C . GLU A 1 103 ? 2.626 5.376 -4.915 1.00 97.69 103 GLU A C 1
ATOM 772 O O . GLU A 1 103 ? 3.554 5.181 -4.126 1.00 97.69 103 GLU A O 1
ATOM 777 N N . PHE A 1 104 ? 2.808 5.452 -6.230 1.00 96.62 104 PHE A N 1
ATOM 778 C CA . PHE A 1 104 ? 4.110 5.469 -6.890 1.00 96.62 104 PHE A CA 1
ATOM 779 C C . PHE A 1 104 ? 4.345 6.880 -7.422 1.00 96.62 104 PHE A C 1
ATOM 781 O O . PHE A 1 104 ? 3.763 7.288 -8.429 1.00 96.62 104 PHE A O 1
ATOM 788 N N . ARG A 1 105 ? 5.162 7.670 -6.724 1.00 96.06 105 ARG A N 1
ATOM 789 C CA . ARG A 1 105 ? 5.385 9.078 -7.078 1.00 96.06 105 ARG A CA 1
ATOM 790 C C . ARG A 1 105 ? 6.519 9.231 -8.090 1.00 96.06 105 ARG A C 1
ATOM 792 O O . ARG A 1 105 ? 7.430 8.413 -8.173 1.00 96.06 105 ARG A O 1
ATOM 799 N N . THR A 1 106 ? 6.499 10.328 -8.840 1.00 93.50 106 THR A N 1
ATOM 800 C CA . THR A 1 106 ? 7.484 10.623 -9.899 1.00 93.50 106 THR A CA 1
ATOM 801 C C . THR A 1 106 ? 8.915 10.819 -9.390 1.00 93.50 106 THR A C 1
ATOM 803 O O . THR A 1 106 ? 9.860 10.691 -10.160 1.00 93.50 106 THR A O 1
ATOM 806 N N . ASN A 1 107 ? 9.084 11.093 -8.095 1.00 93.62 107 ASN A N 1
ATOM 807 C CA . ASN A 1 107 ? 10.369 11.189 -7.400 1.00 93.62 107 ASN A CA 1
ATOM 808 C C . ASN A 1 107 ? 10.872 9.834 -6.852 1.00 93.62 107 ASN A C 1
ATOM 810 O O . ASN A 1 107 ? 11.761 9.824 -6.004 1.00 93.62 107 ASN A O 1
ATOM 814 N N . TYR A 1 108 ? 10.283 8.714 -7.282 1.00 94.38 108 TYR A N 1
ATOM 815 C CA . TYR A 1 108 ? 10.596 7.351 -6.830 1.00 94.38 108 TYR A CA 1
ATOM 816 C C . TYR A 1 108 ? 10.267 7.041 -5.368 1.00 94.38 108 TYR A C 1
ATOM 818 O O . TYR A 1 108 ? 10.650 5.984 -4.864 1.00 94.38 108 TYR A O 1
ATOM 826 N N . SER A 1 109 ? 9.538 7.918 -4.670 1.00 96.81 109 SER A N 1
ATOM 827 C CA . SER A 1 109 ? 8.981 7.554 -3.367 1.00 96.81 109 SER A CA 1
ATOM 828 C C . SER A 1 109 ? 7.762 6.655 -3.546 1.00 96.81 109 SER A C 1
ATOM 830 O O . SER A 1 109 ? 6.948 6.863 -4.452 1.00 96.81 109 SER A O 1
ATOM 832 N N . PHE A 1 110 ? 7.644 5.680 -2.657 1.00 96.19 110 PHE A N 1
ATOM 833 C CA . PHE A 1 110 ? 6.532 4.753 -2.565 1.00 96.19 110 PHE A CA 1
ATOM 834 C C . PHE A 1 110 ? 5.794 4.977 -1.249 1.00 96.19 110 PHE A C 1
ATOM 836 O O . PHE A 1 110 ? 6.425 5.142 -0.202 1.00 96.19 110 PHE A O 1
ATOM 843 N N . LYS A 1 111 ? 4.464 4.939 -1.301 1.00 96.75 111 LYS A N 1
ATOM 844 C CA . LYS A 1 111 ? 3.616 4.907 -0.113 1.00 96.75 111 LYS A CA 1
ATOM 845 C C . LYS A 1 111 ? 2.536 3.850 -0.290 1.00 96.75 111 LYS A C 1
ATOM 847 O O . LYS A 1 111 ? 1.880 3.804 -1.326 1.00 96.75 111 LYS A O 1
ATOM 852 N N . ARG A 1 112 ? 2.328 3.015 0.723 1.00 95.31 112 ARG A N 1
ATOM 853 C CA . ARG A 1 112 ? 1.169 2.123 0.828 1.00 95.31 112 ARG A CA 1
ATOM 854 C C . ARG A 1 112 ? 0.419 2.471 2.098 1.00 95.31 112 ARG A C 1
ATOM 856 O O . ARG A 1 112 ? 1.015 2.450 3.164 1.00 95.31 112 ARG A O 1
ATOM 863 N N . THR A 1 113 ? -0.867 2.753 1.990 1.00 96.44 113 THR A N 1
ATOM 864 C CA . THR A 1 113 ? -1.748 2.935 3.144 1.00 96.44 113 THR A CA 1
ATOM 865 C C . THR A 1 113 ? -2.721 1.772 3.203 1.00 96.44 113 THR A C 1
ATOM 867 O O . THR A 1 113 ? -3.369 1.444 2.211 1.00 96.44 113 THR A O 1
ATOM 870 N N . GLU A 1 114 ? -2.817 1.149 4.364 1.00 95.25 114 GLU A N 1
ATOM 871 C CA . GLU A 1 114 ? -3.764 0.099 4.699 1.00 95.25 114 GLU A CA 1
ATOM 872 C C . GLU A 1 114 ? -4.708 0.611 5.782 1.00 95.25 114 GLU A C 1
ATOM 874 O O . GLU A 1 114 ? -4.281 0.891 6.900 1.00 95.25 114 GLU A O 1
ATOM 879 N N . SER A 1 115 ? -5.990 0.718 5.449 1.00 96.38 115 SER A N 1
ATOM 880 C CA . SER A 1 115 ? -7.023 1.244 6.342 1.00 96.38 115 SER A CA 1
ATOM 881 C C . SER A 1 115 ? -7.963 0.103 6.742 1.00 96.38 115 SER A C 1
ATOM 883 O O . SER A 1 115 ? -8.676 -0.461 5.908 1.00 96.38 115 SER A O 1
ATOM 885 N N . GLY A 1 116 ? -7.928 -0.271 8.022 1.00 94.19 116 GLY A N 1
ATOM 886 C CA . GLY A 1 116 ? -8.676 -1.377 8.614 1.00 94.19 116 GLY A CA 1
ATOM 887 C C . GLY A 1 116 ? -10.039 -0.948 9.160 1.00 94.19 116 GLY A C 1
ATOM 888 O O . GLY A 1 116 ? -10.166 0.064 9.844 1.00 94.19 116 GLY A O 1
ATOM 889 N N . SER A 1 117 ? -11.073 -1.738 8.884 1.00 94.06 117 SER A N 1
ATOM 890 C CA . SER A 1 117 ? -12.476 -1.496 9.247 1.00 94.06 117 SER A CA 1
ATOM 891 C C . SER A 1 117 ? -13.146 -2.781 9.740 1.00 94.06 117 SER A C 1
ATOM 893 O O . SER A 1 117 ? -12.852 -3.859 9.244 1.00 94.06 117 SER A O 1
ATOM 895 N N . LEU A 1 118 ? -14.100 -2.694 10.673 1.00 90.81 118 LEU A N 1
ATOM 896 C CA . LEU A 1 118 ? -14.854 -3.868 11.167 1.00 90.81 118 LEU A CA 1
ATOM 897 C C . LEU A 1 118 ? -16.136 -4.167 10.370 1.00 90.81 118 LEU A C 1
ATOM 899 O O . LEU A 1 118 ? -16.977 -4.956 10.787 1.00 90.81 118 LEU A O 1
ATOM 903 N N . SER A 1 119 ? -16.342 -3.492 9.240 1.00 91.00 119 SER A N 1
ATOM 904 C CA . SER A 1 119 ? -17.429 -3.809 8.314 1.00 91.00 119 SER A CA 1
ATOM 905 C C . SER A 1 119 ? -17.087 -3.323 6.914 1.00 91.00 119 SER A C 1
ATOM 907 O O . SER A 1 119 ? -16.387 -2.318 6.753 1.00 91.00 119 SER A O 1
ATOM 909 N N . ARG A 1 120 ? -17.653 -3.987 5.904 1.00 93.38 120 ARG A N 1
ATOM 910 C CA . ARG A 1 120 ? -17.524 -3.580 4.502 1.00 93.38 120 ARG A CA 1
ATOM 911 C C . ARG A 1 120 ? -17.982 -2.140 4.277 1.00 93.38 120 ARG A C 1
ATOM 913 O O . ARG A 1 120 ? -17.260 -1.357 3.679 1.00 93.38 120 ARG A O 1
ATOM 920 N N . ARG A 1 121 ? -19.148 -1.776 4.822 1.00 93.44 121 ARG A N 1
ATOM 921 C CA . ARG A 1 121 ? -19.737 -0.438 4.664 1.00 93.44 121 ARG A CA 1
ATOM 922 C C . ARG A 1 121 ? -18.837 0.669 5.219 1.00 93.44 121 ARG A C 1
ATOM 924 O O . ARG A 1 121 ? -18.728 1.712 4.589 1.00 93.44 121 ARG A O 1
ATOM 931 N N . LYS A 1 122 ? -18.209 0.459 6.382 1.00 93.69 122 LYS A N 1
ATOM 932 C CA . LYS A 1 122 ? -17.245 1.423 6.947 1.00 93.69 122 LYS A CA 1
ATOM 933 C C . LYS A 1 122 ? -15.969 1.502 6.108 1.00 93.69 122 LYS A C 1
ATOM 935 O O . LYS A 1 122 ? -15.491 2.600 5.851 1.00 93.69 122 LYS A O 1
ATOM 940 N N . CYS A 1 123 ? -15.490 0.361 5.608 1.00 95.94 123 CYS A N 1
ATOM 941 C CA . CYS A 1 123 ? -14.346 0.313 4.697 1.00 95.94 123 CYS A CA 1
ATOM 942 C C . CYS A 1 123 ? -14.602 1.140 3.427 1.00 95.94 123 CYS A C 1
ATOM 944 O O . CYS A 1 123 ? -13.818 2.022 3.095 1.00 95.94 123 CYS A O 1
ATOM 946 N N . GLU A 1 124 ? -15.741 0.920 2.762 1.00 95.50 124 GLU A N 1
ATOM 947 C CA . GLU A 1 124 ? -16.119 1.626 1.527 1.00 95.50 124 GLU A CA 1
ATOM 948 C C . GLU A 1 124 ? -16.362 3.131 1.744 1.00 95.50 124 GLU A C 1
ATOM 950 O O . GLU A 1 124 ? -16.258 3.912 0.804 1.00 95.50 124 GLU A O 1
ATOM 955 N N . ARG A 1 125 ? -16.667 3.551 2.980 1.00 95.81 125 ARG A N 1
ATOM 956 C CA . ARG A 1 125 ? -16.843 4.961 3.367 1.00 95.81 125 ARG A CA 1
ATOM 957 C C . ARG A 1 125 ? -15.560 5.650 3.829 1.00 95.81 125 ARG A C 1
ATOM 959 O O . ARG A 1 125 ? -15.603 6.846 4.093 1.00 95.81 125 ARG A O 1
ATOM 966 N N . GLY A 1 126 ? -14.449 4.923 3.948 1.00 95.06 126 GLY A N 1
ATOM 967 C CA . GLY A 1 126 ? -13.217 5.476 4.506 1.00 95.06 126 GLY A CA 1
ATOM 968 C C . GLY A 1 126 ? -13.342 5.817 5.994 1.00 95.06 126 GLY A C 1
ATOM 969 O O . GLY A 1 126 ? -12.821 6.837 6.431 1.00 95.06 126 GLY A O 1
ATOM 970 N N . GLU A 1 127 ? -14.026 4.973 6.773 1.00 94.75 127 GLU A N 1
ATOM 971 C CA . GLU A 1 127 ? -14.151 5.094 8.235 1.00 94.75 127 GLU A CA 1
ATOM 972 C C . GLU A 1 127 ? -13.298 4.020 8.954 1.00 94.75 127 GLU A C 1
ATOM 974 O O . GLU A 1 127 ? -13.855 3.086 9.552 1.00 94.75 127 GLU A O 1
ATOM 979 N N . PRO A 1 128 ? -11.952 4.079 8.876 1.00 95.25 128 PRO A N 1
ATOM 980 C CA . PRO A 1 128 ? -11.099 3.089 9.514 1.00 95.25 128 PRO A CA 1
ATOM 981 C C . PRO A 1 128 ? -11.015 3.285 11.026 1.00 95.25 128 PRO A C 1
ATOM 983 O O . PRO A 1 128 ? -11.139 4.391 11.543 1.00 95.25 128 PRO A O 1
ATOM 986 N N . TRP A 1 129 ? -10.729 2.195 11.734 1.00 93.06 129 TRP A N 1
ATOM 987 C CA . TRP A 1 129 ? -10.339 2.242 13.148 1.00 93.06 129 TRP A CA 1
ATOM 988 C C . TRP A 1 129 ? -8.822 2.148 13.334 1.00 93.06 129 TRP A C 1
ATOM 990 O O . TRP A 1 129 ? -8.297 2.598 14.350 1.00 93.06 129 TRP A O 1
ATOM 1000 N N . LEU A 1 130 ? -8.125 1.594 12.341 1.00 92.69 130 LEU A N 1
ATOM 1001 C CA . LEU A 1 130 ? -6.680 1.414 12.312 1.00 92.69 130 LEU A CA 1
ATOM 1002 C C . LEU A 1 130 ? -6.154 1.793 10.934 1.00 92.69 130 LEU A C 1
ATOM 1004 O O . LEU A 1 130 ? -6.697 1.344 9.925 1.00 92.69 130 LEU A O 1
ATOM 1008 N N . GLU A 1 131 ? -5.070 2.553 10.893 1.00 95.12 131 GLU A N 1
ATOM 1009 C CA . GLU A 1 131 ? -4.334 2.824 9.663 1.00 95.12 131 GLU A CA 1
ATOM 1010 C C . GLU A 1 131 ? -2.876 2.417 9.810 1.00 95.12 131 GLU A C 1
ATOM 1012 O O . GLU A 1 131 ? -2.243 2.683 10.832 1.00 95.12 131 GLU A O 1
ATOM 1017 N N . THR A 1 132 ? -2.347 1.772 8.774 1.00 93.06 132 THR A N 1
ATOM 1018 C CA . THR A 1 132 ? -0.929 1.439 8.649 1.00 93.06 132 THR A CA 1
ATOM 1019 C C . THR A 1 132 ? -0.390 2.045 7.364 1.00 93.06 132 THR A C 1
ATOM 1021 O O . THR A 1 132 ? -0.919 1.809 6.281 1.00 93.06 132 THR A O 1
ATOM 1024 N N . VAL A 1 133 ? 0.665 2.840 7.474 1.00 94.38 133 VAL A N 1
ATOM 1025 C CA . VAL A 1 133 ? 1.327 3.513 6.363 1.00 94.38 133 VAL A CA 1
ATOM 1026 C C . VAL A 1 133 ? 2.737 2.959 6.226 1.00 94.38 133 VAL A C 1
ATOM 1028 O O . VAL A 1 133 ? 3.550 3.058 7.138 1.00 94.38 133 VAL A O 1
ATOM 1031 N N . TYR A 1 134 ? 3.037 2.409 5.059 1.00 92.75 134 TYR A N 1
ATOM 1032 C CA . TYR A 1 134 ? 4.363 1.953 4.676 1.00 92.75 134 TYR A CA 1
ATOM 1033 C C . TYR A 1 134 ? 4.984 2.999 3.757 1.00 92.75 134 TYR A C 1
ATOM 1035 O O . TYR A 1 134 ? 4.414 3.320 2.710 1.00 92.75 134 TYR A O 1
ATOM 1043 N N . GLU A 1 135 ? 6.152 3.506 4.131 1.00 93.88 135 GLU A N 1
ATOM 1044 C CA . GLU A 1 135 ? 6.914 4.454 3.325 1.00 93.88 135 GLU A CA 1
ATOM 1045 C C . GLU A 1 135 ? 8.195 3.810 2.812 1.00 93.88 135 GLU A C 1
ATOM 1047 O O . GLU A 1 135 ? 8.910 3.100 3.527 1.00 93.88 135 GLU A O 1
ATOM 1052 N N . GLY A 1 136 ? 8.473 4.062 1.540 1.00 94.25 136 GLY A N 1
ATOM 1053 C CA . GLY A 1 136 ? 9.564 3.417 0.846 1.00 94.25 136 GLY A CA 1
ATOM 1054 C C . GLY A 1 136 ? 10.058 4.183 -0.367 1.00 94.25 136 GLY A C 1
ATOM 1055 O O . GLY A 1 136 ? 9.640 5.304 -0.676 1.00 94.25 136 GLY A O 1
ATOM 1056 N N . ARG A 1 137 ? 10.967 3.540 -1.086 1.00 95.81 137 ARG A N 1
ATOM 1057 C CA . ARG A 1 137 ? 11.407 3.930 -2.422 1.00 95.81 137 ARG A CA 1
ATOM 1058 C C . ARG A 1 137 ? 11.166 2.780 -3.370 1.00 95.81 137 ARG A C 1
ATOM 1060 O O . ARG A 1 137 ? 11.212 1.623 -2.967 1.00 95.81 137 ARG A O 1
ATOM 1067 N N . PHE A 1 138 ? 10.934 3.091 -4.634 1.00 95.31 138 PHE A N 1
ATOM 1068 C CA . PHE A 1 138 ? 10.811 2.069 -5.657 1.00 95.31 138 PHE A CA 1
ATOM 1069 C C . PHE A 1 138 ? 11.819 2.275 -6.781 1.00 95.31 138 PHE A C 1
ATOM 1071 O O . PHE A 1 138 ? 12.216 3.393 -7.095 1.00 95.31 138 PHE A O 1
ATOM 1078 N N . THR A 1 139 ? 12.229 1.176 -7.404 1.00 93.56 139 THR A N 1
ATOM 1079 C CA . THR A 1 139 ? 13.103 1.170 -8.578 1.00 93.56 139 THR A CA 1
ATOM 1080 C C . THR A 1 139 ? 12.453 0.354 -9.680 1.00 93.56 139 THR A C 1
ATOM 1082 O O . THR A 1 139 ? 12.037 -0.786 -9.467 1.00 93.56 139 THR A O 1
ATOM 1085 N N . LEU A 1 140 ? 12.375 0.937 -10.874 1.00 91.00 140 LEU A N 1
ATOM 1086 C CA . LEU A 1 140 ? 11.899 0.246 -12.065 1.00 91.00 140 LEU A CA 1
ATOM 1087 C C . LEU A 1 140 ? 12.990 -0.711 -12.560 1.00 91.00 140 LEU A C 1
ATOM 1089 O O . LEU A 1 140 ? 14.117 -0.290 -12.815 1.00 91.00 140 LEU A O 1
ATOM 1093 N N . GLN A 1 141 ? 12.653 -1.990 -12.711 1.00 87.88 141 GLN A N 1
ATOM 1094 C CA . GLN A 1 141 ? 13.582 -3.031 -13.173 1.00 87.88 141 GLN A CA 1
ATOM 1095 C C . GLN A 1 141 ? 13.441 -3.316 -14.680 1.00 87.88 141 GLN A C 1
ATOM 1097 O O . GLN A 1 141 ? 14.222 -4.079 -15.248 1.00 87.88 141 GLN A O 1
ATOM 1102 N N . GLY A 1 142 ? 12.470 -2.680 -15.341 1.00 84.31 142 GLY A N 1
ATOM 1103 C CA . GLY A 1 142 ? 12.183 -2.849 -16.765 1.00 84.31 142 GLY A CA 1
ATOM 1104 C C . GLY A 1 142 ? 11.213 -3.994 -17.050 1.00 84.31 142 GLY A C 1
ATOM 1105 O O . GLY A 1 142 ? 10.461 -4.411 -16.170 1.00 84.31 142 GLY A O 1
ATOM 1106 N N . GLY A 1 143 ? 11.219 -4.468 -18.298 1.00 84.88 143 GLY A N 1
ATOM 1107 C CA . GLY A 1 143 ? 10.371 -5.564 -18.771 1.00 84.88 143 GLY A CA 1
ATOM 1108 C C . GLY A 1 143 ? 10.844 -6.949 -18.336 1.00 84.88 143 GLY A C 1
ATOM 1109 O O . GLY A 1 143 ? 12.044 -7.178 -18.170 1.00 84.88 143 GLY A O 1
ATOM 1110 N N . SER A 1 144 ? 9.905 -7.885 -18.218 1.00 84.81 144 SER A N 1
ATOM 1111 C CA . SER A 1 144 ? 10.189 -9.282 -17.899 1.00 84.81 144 SER A CA 1
ATOM 1112 C C . SER A 1 144 ? 10.843 -10.000 -19.070 1.00 84.81 144 SER A C 1
ATOM 1114 O O . SER A 1 144 ? 10.330 -9.947 -20.190 1.00 84.81 144 SER A O 1
ATOM 1116 N N . PRO A 1 145 ? 11.964 -10.708 -18.835 1.00 83.31 145 PRO A N 1
ATOM 1117 C CA . PRO A 1 145 ? 12.545 -11.572 -19.851 1.00 83.31 145 PRO A CA 1
ATOM 1118 C C . PRO A 1 145 ? 11.770 -12.893 -19.991 1.00 83.31 145 PRO A C 1
ATOM 1120 O O . PRO A 1 145 ? 11.994 -13.606 -20.962 1.00 83.31 145 PRO A O 1
ATOM 1123 N N . PHE A 1 146 ? 10.875 -13.221 -19.051 1.00 85.00 146 PHE A N 1
ATOM 1124 C CA . PHE A 1 146 ? 10.153 -14.498 -19.025 1.00 85.00 146 PHE A CA 1
ATOM 1125 C C . PHE A 1 146 ? 8.706 -14.383 -19.511 1.00 85.00 146 PHE A C 1
ATOM 1127 O O . PHE A 1 146 ? 8.192 -15.317 -20.118 1.00 85.00 146 PHE A O 1
ATOM 1134 N N . ILE A 1 147 ? 8.039 -13.256 -19.236 1.00 84.81 147 ILE A N 1
ATOM 1135 C CA . ILE A 1 147 ? 6.608 -13.072 -19.509 1.00 84.81 147 ILE A CA 1
ATOM 1136 C C . ILE A 1 147 ? 6.391 -11.757 -20.258 1.00 84.81 147 ILE A C 1
ATOM 1138 O O . ILE A 1 147 ? 6.631 -10.670 -19.734 1.00 84.81 147 ILE A O 1
ATOM 1142 N N . ASN A 1 148 ? 5.903 -11.852 -21.491 1.00 83.31 148 ASN A N 1
ATOM 1143 C CA . ASN A 1 148 ? 5.640 -10.690 -22.335 1.00 83.31 148 ASN A CA 1
ATOM 1144 C C . ASN A 1 148 ? 4.598 -9.755 -21.692 1.00 83.31 148 ASN A C 1
ATOM 1146 O O . ASN A 1 148 ? 3.605 -10.213 -21.128 1.00 83.31 148 ASN A O 1
ATOM 1150 N N . GLY A 1 149 ? 4.836 -8.443 -21.768 1.00 79.88 149 GLY A N 1
ATOM 1151 C CA . GLY A 1 149 ? 3.934 -7.427 -21.224 1.00 79.88 149 GLY A CA 1
ATOM 1152 C C . GLY A 1 149 ? 4.064 -7.152 -19.725 1.00 79.88 149 GLY A C 1
ATOM 1153 O O . GLY A 1 149 ? 3.503 -6.168 -19.252 1.00 79.88 149 GLY A O 1
ATOM 1154 N N . LEU A 1 150 ? 4.811 -7.963 -18.970 1.00 86.94 150 LEU A N 1
ATOM 1155 C CA . LEU A 1 150 ? 5.080 -7.677 -17.562 1.00 86.94 150 LEU A CA 1
ATOM 1156 C C . LEU A 1 150 ? 6.321 -6.809 -17.399 1.00 86.94 150 LEU A C 1
ATOM 1158 O O . LEU A 1 150 ? 7.307 -6.949 -18.121 1.00 86.94 150 LEU A O 1
ATOM 1162 N N . SER A 1 151 ? 6.276 -5.943 -16.399 1.00 90.88 151 SER A N 1
ATOM 1163 C CA . SER A 1 151 ? 7.413 -5.187 -15.889 1.00 90.88 151 SER A CA 1
ATOM 1164 C C . SER A 1 151 ? 7.575 -5.465 -14.402 1.00 90.88 151 SER A C 1
ATOM 1166 O O . SER A 1 151 ? 6.605 -5.821 -13.740 1.00 90.88 151 SER A O 1
ATOM 1168 N N . LEU A 1 152 ? 8.783 -5.303 -13.867 1.00 91.31 152 LEU A N 1
ATOM 1169 C CA . LEU A 1 152 ? 9.038 -5.484 -12.437 1.00 91.31 152 LEU A CA 1
ATOM 1170 C C . LEU A 1 152 ? 9.407 -4.157 -11.784 1.00 91.31 152 LEU A C 1
ATOM 1172 O O . LEU A 1 152 ? 10.146 -3.337 -12.338 1.00 91.31 152 LEU A O 1
ATOM 1176 N N . VAL A 1 153 ? 8.895 -3.959 -10.576 1.00 93.75 153 VAL A N 1
ATOM 1177 C CA . VAL A 1 153 ? 9.332 -2.914 -9.659 1.00 93.75 153 VAL A CA 1
ATOM 1178 C C . VAL A 1 153 ? 9.866 -3.570 -8.391 1.00 93.75 153 VAL A C 1
ATOM 1180 O O . VAL A 1 153 ? 9.308 -4.555 -7.904 1.00 93.75 153 VAL A O 1
ATOM 1183 N N . SER A 1 154 ? 10.964 -3.035 -7.868 1.00 94.94 154 SER A N 1
ATOM 1184 C CA . SER A 1 154 ? 11.454 -3.363 -6.532 1.00 94.94 154 SER A CA 1
ATOM 1185 C C . SER A 1 154 ? 11.129 -2.214 -5.587 1.00 94.94 154 SER A C 1
ATOM 1187 O O . SER A 1 154 ? 11.420 -1.065 -5.917 1.00 94.94 154 SER A O 1
ATOM 1189 N N . VAL A 1 155 ? 10.555 -2.507 -4.430 1.00 95.25 155 VAL A N 1
ATOM 1190 C CA . VAL A 1 155 ? 10.154 -1.541 -3.410 1.00 95.25 155 VAL A CA 1
ATOM 1191 C C . VAL A 1 155 ? 10.942 -1.818 -2.138 1.00 95.25 155 VAL A C 1
ATOM 1193 O O . VAL A 1 155 ? 10.867 -2.907 -1.579 1.00 95.25 155 VAL A O 1
ATOM 1196 N N . GLU A 1 156 ? 11.699 -0.834 -1.681 1.00 93.62 156 GLU A N 1
ATOM 1197 C CA . GLU A 1 156 ? 12.412 -0.850 -0.408 1.00 93.62 156 GLU A CA 1
ATOM 1198 C C . GLU A 1 156 ? 11.616 -0.026 0.603 1.00 93.62 156 GLU A C 1
ATOM 1200 O O . GLU A 1 156 ? 11.411 1.171 0.398 1.00 93.62 156 GLU A O 1
ATOM 1205 N N . ILE A 1 157 ? 11.146 -0.658 1.676 1.00 90.38 157 ILE A N 1
ATOM 1206 C CA . ILE A 1 157 ? 10.369 0.002 2.730 1.00 90.38 157 ILE A CA 1
ATOM 1207 C C . ILE A 1 157 ? 11.302 0.326 3.891 1.00 90.38 157 ILE A C 1
ATOM 1209 O O . ILE A 1 157 ? 11.966 -0.561 4.424 1.00 90.38 157 ILE A O 1
ATOM 1213 N N . PHE A 1 158 ? 11.333 1.597 4.286 1.00 88.75 158 PHE A N 1
ATOM 1214 C CA . PHE A 1 158 ? 12.194 2.089 5.366 1.00 88.75 158 PHE A CA 1
ATOM 1215 C C . PHE A 1 158 ? 11.406 2.552 6.596 1.00 88.75 158 PHE A C 1
ATOM 1217 O O . PHE A 1 158 ? 11.996 2.736 7.660 1.00 88.75 158 PHE A O 1
ATOM 1224 N N . ALA A 1 159 ? 10.089 2.749 6.484 1.00 88.94 159 ALA A N 1
ATOM 1225 C CA . ALA A 1 159 ? 9.250 3.106 7.622 1.00 88.94 159 ALA A CA 1
ATOM 1226 C C . ALA A 1 159 ? 7.879 2.433 7.556 1.00 88.94 159 ALA A C 1
ATOM 1228 O O . ALA A 1 159 ? 7.287 2.278 6.487 1.00 88.94 159 ALA A O 1
ATOM 1229 N N . VAL A 1 160 ? 7.377 2.071 8.736 1.00 89.62 160 VAL A N 1
ATOM 1230 C CA . VAL A 1 160 ? 6.016 1.574 8.943 1.00 89.62 160 VAL A CA 1
ATOM 1231 C C . VAL A 1 160 ? 5.421 2.356 10.097 1.00 89.62 160 VAL A C 1
ATOM 1233 O O . VAL A 1 160 ? 5.888 2.266 11.234 1.00 89.62 160 VAL A O 1
ATOM 1236 N N . LEU A 1 161 ? 4.419 3.158 9.778 1.00 90.12 161 LEU A N 1
ATOM 1237 C CA . LEU A 1 161 ? 3.705 4.023 10.695 1.00 90.12 161 LEU A CA 1
ATOM 1238 C C . LEU A 1 161 ? 2.337 3.402 10.958 1.00 90.12 161 LEU A C 1
ATOM 1240 O O . LEU A 1 161 ? 1.682 2.945 10.028 1.00 90.12 161 LEU A O 1
ATOM 1244 N N . MET A 1 162 ? 1.900 3.371 12.207 1.00 90.88 162 MET A N 1
ATOM 1245 C CA . MET A 1 162 ? 0.598 2.842 12.589 1.00 90.88 162 MET A CA 1
ATOM 1246 C C . MET A 1 162 ? -0.130 3.857 13.457 1.00 90.88 162 MET A C 1
ATOM 1248 O O . MET A 1 162 ? 0.471 4.469 14.344 1.00 90.88 162 MET A O 1
ATOM 1252 N N . THR A 1 163 ? -1.422 4.015 13.203 1.00 92.25 163 THR A N 1
ATOM 1253 C CA . THR A 1 163 ? -2.284 4.969 13.895 1.00 92.25 163 THR A CA 1
ATOM 1254 C C . THR A 1 163 ? -3.579 4.281 14.290 1.00 92.25 163 THR A C 1
ATOM 1256 O O . THR A 1 163 ? -4.336 3.823 13.433 1.00 92.25 163 THR A O 1
ATOM 1259 N N . LEU A 1 164 ? -3.860 4.245 15.593 1.00 91.94 164 LEU A N 1
ATOM 1260 C CA . LEU A 1 164 ? -5.187 3.907 16.096 1.00 91.94 164 LEU A CA 1
ATOM 1261 C C . LEU A 1 164 ? -6.094 5.131 15.913 1.00 91.94 164 LEU A C 1
ATOM 1263 O O . LEU A 1 164 ? -5.949 6.125 16.622 1.00 91.94 164 LEU A O 1
ATOM 1267 N N . VAL A 1 165 ? -6.998 5.071 14.937 1.00 93.75 165 VAL A N 1
ATOM 1268 C CA . VAL A 1 165 ? -7.898 6.179 14.574 1.00 93.75 165 VAL A CA 1
ATOM 1269 C C . VAL A 1 165 ? -9.087 6.259 15.527 1.00 93.75 165 VAL A C 1
ATOM 1271 O O . VAL A 1 165 ? -9.594 7.343 15.810 1.00 93.75 165 VAL A O 1
ATOM 1274 N N . THR A 1 166 ? -9.556 5.120 16.036 1.00 91.50 166 THR A N 1
ATOM 1275 C CA . THR A 1 166 ? -10.693 5.069 16.962 1.00 91.50 166 THR A CA 1
ATOM 1276 C C . THR A 1 166 ? -10.454 4.017 18.037 1.00 91.50 166 THR A C 1
ATOM 1278 O O . THR A 1 166 ? -10.193 2.861 17.718 1.00 91.50 166 THR A O 1
ATOM 1281 N N . GLU A 1 167 ? -10.578 4.405 19.308 1.00 90.56 167 GLU A N 1
ATOM 1282 C CA . GLU A 1 167 ? -10.372 3.510 20.460 1.00 90.56 167 GLU A CA 1
ATOM 1283 C C . GLU A 1 167 ? -11.497 2.485 20.636 1.00 90.56 167 GLU A C 1
ATOM 1285 O O . GLU A 1 167 ? -11.260 1.377 21.111 1.00 90.56 167 GLU A O 1
ATOM 1290 N N . GLN A 1 168 ? -12.721 2.832 20.235 1.00 90.06 168 GLN A N 1
ATOM 1291 C CA . GLN A 1 168 ? -13.886 1.968 20.366 1.00 90.06 168 GLN A CA 1
ATOM 1292 C C . GLN A 1 168 ? -14.710 1.962 19.080 1.00 90.06 168 GLN A C 1
ATOM 1294 O O . GLN A 1 168 ? -15.144 3.001 18.586 1.00 90.06 168 GLN A O 1
ATOM 1299 N N . VAL A 1 169 ? -14.974 0.771 18.550 1.00 88.44 169 VAL A N 1
ATOM 1300 C CA . VAL A 1 169 ? -15.729 0.598 17.308 1.00 88.44 169 VAL A CA 1
ATOM 1301 C C . VAL A 1 169 ? -17.027 -0.126 17.606 1.00 88.44 169 VAL A C 1
ATOM 1303 O O . VAL A 1 169 ? -17.027 -1.319 17.895 1.00 88.44 169 VAL A O 1
ATOM 1306 N N . CYS A 1 170 ? -18.150 0.573 17.485 1.00 88.06 170 CYS A N 1
ATOM 1307 C CA . CYS A 1 170 ? -19.458 -0.053 17.630 1.00 88.06 170 CYS A CA 1
ATOM 1308 C C . CYS A 1 170 ? -20.028 -0.522 16.285 1.00 88.06 170 CYS A C 1
ATOM 1310 O O . CYS A 1 170 ? -19.854 0.138 15.248 1.00 88.06 170 CYS A O 1
ATOM 1312 N N . PHE A 1 171 ? -20.708 -1.665 16.317 1.00 82.31 171 PHE A N 1
ATOM 1313 C CA . PHE A 1 171 ? -21.438 -2.272 15.207 1.00 82.31 171 PHE A CA 1
ATOM 1314 C C . PHE A 1 171 ? -22.763 -2.860 15.711 1.00 82.31 171 PHE A C 1
ATOM 1316 O O . PHE A 1 171 ? -22.919 -3.130 16.901 1.00 82.31 171 PHE A O 1
ATOM 1323 N N . GLN A 1 172 ? -23.731 -3.005 14.808 1.00 82.06 172 GLN A N 1
ATOM 1324 C CA . GLN A 1 172 ? -25.002 -3.662 15.113 1.00 82.06 172 GLN A CA 1
ATOM 1325 C C . GLN A 1 172 ? -24.890 -5.160 14.822 1.00 82.06 172 GLN A C 1
ATOM 1327 O O . GLN A 1 172 ? -24.373 -5.541 13.769 1.00 82.06 172 GLN A O 1
ATOM 1332 N N . GLU A 1 173 ? -25.347 -5.989 15.755 1.00 79.75 173 GLU A N 1
ATOM 1333 C CA . GLU A 1 173 ? -25.485 -7.433 15.571 1.00 79.75 173 GLU A CA 1
ATOM 1334 C C . GLU A 1 173 ? -26.792 -7.773 14.830 1.00 79.75 173 GLU A C 1
ATOM 1336 O O . GLU A 1 173 ? -27.652 -6.920 14.597 1.00 79.75 173 GLU A O 1
ATOM 1341 N N . ALA A 1 174 ? -26.934 -9.035 14.413 1.00 79.19 174 ALA A N 1
ATOM 1342 C CA . ALA A 1 174 ? -28.088 -9.498 13.638 1.00 79.19 174 ALA A CA 1
ATOM 1343 C C . ALA A 1 174 ? -29.418 -9.414 14.412 1.00 79.19 174 ALA A C 1
ATOM 1345 O O . ALA A 1 174 ? -30.477 -9.323 13.797 1.00 79.19 174 ALA A O 1
ATOM 1346 N N . ASP A 1 175 ? -29.363 -9.422 15.745 1.00 84.69 175 ASP A N 1
ATOM 1347 C CA . ASP A 1 175 ? -30.511 -9.253 16.641 1.00 84.69 175 ASP A CA 1
ATOM 1348 C C . ASP A 1 175 ? -30.895 -7.776 16.870 1.00 84.69 175 ASP A C 1
ATOM 1350 O O . ASP A 1 175 ? -31.847 -7.484 17.593 1.00 84.69 175 ASP A O 1
ATOM 1354 N N . GLY A 1 176 ? -30.170 -6.837 16.250 1.00 83.12 176 GLY A N 1
ATOM 1355 C CA . GLY A 1 176 ? -30.365 -5.396 16.397 1.00 83.12 176 GLY A CA 1
ATOM 1356 C C . GLY A 1 176 ? -29.672 -4.784 17.618 1.00 83.12 176 GLY A C 1
ATOM 1357 O O . GLY A 1 176 ? -29.727 -3.563 17.787 1.00 83.12 176 GLY A O 1
ATOM 1358 N N . SER A 1 177 ? -28.998 -5.582 18.452 1.00 87.19 177 SER A N 1
ATOM 1359 C CA . SER A 1 177 ? -28.213 -5.065 19.573 1.00 87.19 177 SER A CA 1
ATOM 1360 C C . SER A 1 177 ? -26.962 -4.326 19.078 1.00 87.19 177 SER A C 1
ATOM 1362 O O . SER A 1 177 ? -26.390 -4.639 18.031 1.00 87.19 177 SER A O 1
ATOM 1364 N N . GLN A 1 178 ? -26.533 -3.295 19.811 1.00 87.94 178 GLN A N 1
ATOM 1365 C CA . GLN A 1 178 ? -25.286 -2.587 19.523 1.00 87.94 178 GLN A CA 1
ATOM 1366 C C . GLN A 1 178 ? -24.172 -3.152 20.395 1.00 87.94 178 GLN A C 1
ATOM 1368 O O . GLN A 1 178 ? -24.220 -3.050 21.621 1.00 87.94 178 GLN A O 1
ATOM 1373 N N . ARG A 1 179 ? -23.131 -3.682 19.756 1.00 87.00 179 ARG A N 1
ATOM 1374 C CA . ARG A 1 179 ? -21.920 -4.140 20.429 1.00 87.00 179 ARG A CA 1
ATOM 1375 C C . ARG A 1 179 ? -20.759 -3.227 20.090 1.00 87.00 179 ARG A C 1
ATOM 1377 O O . ARG A 1 179 ? -20.573 -2.836 18.939 1.00 87.00 179 ARG A O 1
ATOM 1384 N N . CYS A 1 180 ? -19.970 -2.892 21.100 1.00 89.19 180 CYS A N 1
ATOM 1385 C CA . CYS A 1 180 ? -18.766 -2.094 20.938 1.00 89.19 180 CYS A CA 1
ATOM 1386 C C . CYS A 1 180 ? -17.529 -2.962 21.149 1.00 89.19 180 CYS A C 1
ATOM 1388 O O . CYS A 1 180 ? -17.436 -3.725 22.109 1.00 89.19 180 CYS A O 1
ATOM 1390 N N . PHE A 1 181 ? -16.597 -2.858 20.212 1.00 87.00 181 PHE A N 1
ATOM 1391 C CA . PHE A 1 181 ? -15.293 -3.490 20.257 1.00 87.00 181 PHE A CA 1
ATOM 1392 C C . PHE A 1 181 ? -14.275 -2.491 20.796 1.00 87.00 181 PHE A C 1
ATOM 1394 O O . PHE A 1 181 ? -14.153 -1.389 20.259 1.00 87.00 181 PHE A O 1
ATOM 1401 N N . ASP A 1 182 ? -13.563 -2.877 21.850 1.00 89.56 182 ASP A N 1
ATOM 1402 C CA . ASP A 1 182 ? -12.448 -2.110 22.398 1.00 89.56 182 ASP A CA 1
ATOM 1403 C C . ASP A 1 182 ? -11.211 -2.317 21.511 1.00 89.56 182 ASP A C 1
ATOM 1405 O O . ASP A 1 182 ? -10.485 -3.310 21.613 1.00 89.56 182 ASP A O 1
ATOM 1409 N N . ALA A 1 183 ? -11.024 -1.393 20.571 1.00 88.06 183 ALA A N 1
ATOM 1410 C CA . ALA A 1 183 ? -9.929 -1.433 19.618 1.00 88.06 183 ALA A CA 1
ATOM 1411 C C . ALA A 1 183 ? -8.586 -1.088 20.270 1.00 88.06 183 ALA A C 1
ATOM 1413 O O . ALA A 1 183 ? -7.556 -1.609 19.836 1.00 88.06 183 ALA A O 1
ATOM 1414 N N . LEU A 1 184 ? -8.594 -0.266 21.326 1.00 89.06 184 LEU A N 1
ATOM 1415 C CA . LEU A 1 184 ? -7.403 0.049 22.109 1.00 89.06 184 LEU A CA 1
ATOM 1416 C C . LEU A 1 184 ? -6.870 -1.199 22.825 1.00 89.06 184 LEU A C 1
ATOM 1418 O O . LEU A 1 184 ? -5.692 -1.533 22.689 1.00 89.06 184 LEU A O 1
ATOM 1422 N N . ALA A 1 185 ? -7.737 -1.938 23.520 1.00 87.88 185 ALA A N 1
ATOM 1423 C CA . ALA A 1 185 ? -7.344 -3.188 24.167 1.00 87.88 185 ALA A CA 1
ATOM 1424 C C . ALA A 1 185 ? -6.839 -4.220 23.142 1.00 87.88 185 ALA A C 1
ATOM 1426 O O . ALA A 1 185 ? -5.842 -4.909 23.373 1.00 87.88 185 ALA A O 1
ATOM 1427 N N . ALA A 1 186 ? -7.491 -4.302 21.978 1.00 84.69 186 ALA A N 1
ATOM 1428 C CA . ALA A 1 186 ? -7.085 -5.214 20.916 1.00 84.69 186 ALA A CA 1
ATOM 1429 C C . ALA A 1 186 ? -5.702 -4.877 20.340 1.00 84.69 186 ALA A C 1
ATOM 1431 O O . ALA A 1 186 ? -4.873 -5.777 20.191 1.00 84.69 186 ALA A O 1
ATOM 1432 N N . ILE A 1 187 ? -5.423 -3.604 20.038 1.00 84.88 187 ILE A N 1
ATOM 1433 C CA . ILE A 1 187 ? -4.117 -3.214 19.493 1.00 84.88 187 ILE A CA 1
ATOM 1434 C C . ILE A 1 187 ? -3.005 -3.364 20.532 1.00 84.88 187 ILE A C 1
ATOM 1436 O O . ILE A 1 187 ? -1.929 -3.834 20.184 1.00 84.88 187 ILE A O 1
ATOM 1440 N N . GLN A 1 188 ? -3.275 -3.078 21.809 1.00 85.88 188 GLN A N 1
ATOM 1441 C CA . GLN A 1 188 ? -2.318 -3.306 22.895 1.00 85.88 188 GLN A CA 1
ATOM 1442 C C . GLN A 1 188 ? -1.968 -4.789 23.057 1.00 85.88 188 GLN A C 1
ATOM 1444 O O . GLN A 1 188 ? -0.823 -5.117 23.358 1.00 85.88 188 GLN A O 1
ATOM 1449 N N . ALA A 1 189 ? -2.927 -5.689 22.830 1.00 84.12 189 ALA A N 1
ATOM 1450 C CA . ALA A 1 189 ? -2.684 -7.127 22.874 1.00 84.12 189 ALA A CA 1
ATOM 1451 C C . ALA A 1 189 ? -1.936 -7.642 21.632 1.00 84.12 189 ALA A C 1
ATOM 1453 O O . ALA A 1 189 ? -1.053 -8.491 21.747 1.00 84.12 189 ALA A O 1
ATOM 1454 N N . LEU A 1 190 ? -2.291 -7.152 20.440 1.00 81.19 190 LEU A N 1
ATOM 1455 C CA . LEU A 1 190 ? -1.709 -7.613 19.173 1.00 81.19 190 LEU A CA 1
ATOM 1456 C C . LEU A 1 190 ? -0.343 -6.989 18.872 1.00 81.19 190 LEU A C 1
ATOM 1458 O O . LEU A 1 190 ? 0.471 -7.612 18.188 1.00 81.19 190 LEU A O 1
ATOM 1462 N N . CYS A 1 191 ? -0.123 -5.774 19.370 1.00 82.75 191 CYS A N 1
ATOM 1463 C CA . CYS A 1 191 ? 1.072 -4.965 19.201 1.00 82.75 191 CYS A CA 1
ATOM 1464 C C . CYS A 1 191 ? 1.413 -4.244 20.519 1.00 82.75 191 CYS A C 1
ATOM 1466 O O . CYS A 1 191 ? 1.157 -3.049 20.651 1.00 82.75 191 CYS A O 1
ATOM 1468 N N . PRO A 1 192 ? 1.996 -4.915 21.531 1.00 79.44 192 PRO A N 1
ATOM 1469 C CA . PRO A 1 192 ? 2.263 -4.276 22.817 1.00 79.44 192 PRO A CA 1
ATOM 1470 C C . PRO A 1 192 ? 3.363 -3.216 22.733 1.00 79.44 192 PRO A C 1
ATOM 1472 O O . PRO A 1 192 ? 3.350 -2.272 23.519 1.00 79.44 192 PRO A O 1
ATOM 1475 N N . CYS A 1 193 ? 4.312 -3.359 21.795 1.00 77.56 193 CYS A N 1
ATOM 1476 C CA . CYS A 1 193 ? 5.305 -2.331 21.462 1.00 77.56 193 CYS A CA 1
ATOM 1477 C C . CYS A 1 193 ? 5.993 -1.696 22.691 1.00 77.56 193 CYS A C 1
ATOM 1479 O O . CYS A 1 193 ? 6.085 -0.476 22.800 1.00 77.56 193 CYS A O 1
ATOM 1481 N N . ASN A 1 194 ? 6.443 -2.522 23.644 1.00 76.38 194 ASN A N 1
ATOM 1482 C CA . ASN A 1 194 ? 7.041 -2.087 24.917 1.00 76.38 194 ASN A CA 1
ATOM 1483 C C . ASN A 1 194 ? 6.137 -1.190 25.795 1.00 76.38 194 ASN A C 1
ATOM 1485 O O . ASN A 1 194 ? 6.625 -0.298 26.486 1.00 76.38 194 ASN A O 1
ATOM 1489 N N . GLY A 1 195 ? 4.821 -1.428 25.790 1.00 73.62 195 GLY A N 1
ATOM 1490 C CA . GLY A 1 195 ? 3.863 -0.720 26.648 1.00 73.62 195 GLY A CA 1
ATOM 1491 C C . GLY A 1 195 ? 3.540 0.693 26.165 1.00 73.62 195 GLY A C 1
ATOM 1492 O O . GLY A 1 195 ? 3.254 1.578 26.970 1.00 73.62 195 GLY A O 1
ATOM 1493 N N . TRP A 1 196 ? 3.630 0.928 24.858 1.00 75.81 196 TRP A N 1
ATOM 1494 C CA . TRP A 1 196 ? 3.352 2.233 24.279 1.00 75.81 196 TRP A CA 1
ATOM 1495 C C . TRP A 1 196 ? 1.893 2.655 24.421 1.00 75.81 196 TRP A C 1
ATOM 1497 O O . TRP A 1 196 ? 0.965 1.870 24.229 1.00 75.81 196 TRP A O 1
ATOM 1507 N N . ASP A 1 197 ? 1.710 3.948 24.687 1.00 82.31 197 ASP A N 1
ATOM 1508 C CA . ASP A 1 197 ? 0.400 4.570 24.588 1.00 82.31 197 ASP A CA 1
ATOM 1509 C C . ASP A 1 197 ? 0.039 4.743 23.107 1.00 82.31 197 ASP A C 1
ATOM 1511 O O . ASP A 1 197 ? 0.808 5.328 22.329 1.00 82.31 197 ASP A O 1
ATOM 1515 N N . TRP A 1 198 ? -1.106 4.198 22.710 1.00 82.81 198 TRP A N 1
ATOM 1516 C CA . TRP A 1 198 ? -1.616 4.232 21.338 1.00 82.81 198 TRP A CA 1
ATOM 1517 C C . TRP A 1 198 ? -2.421 5.496 21.056 1.00 82.81 198 TRP A C 1
ATOM 1519 O O . TRP A 1 198 ? -2.574 5.885 19.896 1.00 82.81 198 TRP A O 1
ATOM 1529 N N . THR A 1 199 ? -2.855 6.190 22.104 1.00 84.81 199 THR A N 1
ATOM 1530 C CA . THR A 1 199 ? -3.522 7.482 21.993 1.00 84.81 199 THR A CA 1
ATOM 1531 C C . THR A 1 199 ? -2.787 8.522 22.834 1.00 84.81 199 THR A C 1
ATOM 1533 O O . THR A 1 199 ? -1.661 8.321 23.293 1.00 84.81 199 THR A O 1
ATOM 1536 N N . ASN A 1 200 ? -3.316 9.736 22.889 1.00 82.38 200 ASN A N 1
ATOM 1537 C CA . ASN A 1 200 ? -2.870 10.757 23.828 1.00 82.38 200 ASN A CA 1
ATOM 1538 C C . ASN A 1 200 ? -4.098 11.541 24.264 1.00 82.38 200 ASN A C 1
ATOM 1540 O O . ASN A 1 200 ? -4.599 12.369 23.501 1.00 82.38 200 ASN A O 1
ATOM 1544 N N . LYS A 1 201 ? -4.597 11.259 25.472 1.00 81.19 201 LYS A N 1
ATOM 1545 C CA . LYS A 1 201 ? -5.849 11.840 25.989 1.00 81.19 201 LYS A CA 1
ATOM 1546 C C . LYS A 1 201 ? -7.035 11.599 25.036 1.00 81.19 201 LYS A C 1
ATOM 1548 O O . LYS A 1 201 ? -7.789 12.525 24.751 1.00 81.19 201 LYS A O 1
ATOM 1553 N N . GLY A 1 202 ? -7.154 10.382 24.497 1.00 76.75 202 GLY A N 1
ATOM 1554 C CA . GLY A 1 202 ? -8.221 9.999 23.562 1.00 76.75 202 GLY A CA 1
ATOM 1555 C C . GLY A 1 202 ? -8.004 10.428 22.105 1.00 76.75 202 GLY A C 1
ATOM 1556 O O . GLY A 1 202 ? -8.813 10.094 21.244 1.00 76.75 202 GLY A O 1
ATOM 1557 N N . MET A 1 203 ? -6.927 11.161 21.797 1.00 80.25 203 MET A N 1
ATOM 1558 C CA . MET A 1 203 ? -6.612 11.558 20.422 1.00 80.25 203 MET A CA 1
ATOM 1559 C C . MET A 1 203 ? -5.741 10.504 19.721 1.00 80.25 203 MET A C 1
ATOM 1561 O O . MET A 1 203 ? -4.786 10.020 20.343 1.00 80.25 203 MET A O 1
ATOM 1565 N N . PRO A 1 204 ? -5.995 10.201 18.429 1.00 83.94 204 PRO A N 1
ATOM 1566 C CA . PRO A 1 204 ? -5.136 9.337 17.625 1.00 83.94 204 PRO A CA 1
ATOM 1567 C C . PRO A 1 204 ? -3.686 9.806 17.656 1.00 83.94 204 PRO A C 1
ATOM 1569 O O . PRO A 1 204 ? -3.404 11.006 17.567 1.00 83.94 204 PRO A O 1
ATOM 1572 N N . ARG A 1 205 ? -2.748 8.866 17.766 1.00 84.94 205 ARG A N 1
ATOM 1573 C CA . ARG A 1 205 ? -1.322 9.188 17.747 1.00 84.94 205 ARG A CA 1
ATOM 1574 C C . ARG A 1 205 ? -0.589 8.247 16.801 1.00 84.94 205 ARG A C 1
ATOM 1576 O O . ARG A 1 205 ? -0.558 7.044 17.019 1.00 84.94 205 ARG A O 1
ATOM 1583 N N . GLU A 1 206 ? 0.045 8.822 15.787 1.00 85.62 206 GLU A N 1
ATOM 1584 C CA . GLU A 1 206 ? 0.868 8.075 14.837 1.00 85.62 206 GLU A CA 1
ATOM 1585 C C . GLU A 1 206 ? 2.153 7.560 15.502 1.00 85.62 206 GLU A C 1
ATOM 1587 O O . GLU A 1 206 ? 2.767 8.230 16.349 1.00 85.62 206 GLU A O 1
ATOM 1592 N N . ARG A 1 207 ? 2.551 6.338 15.147 1.00 81.06 207 ARG A N 1
ATOM 1593 C CA . ARG A 1 207 ? 3.692 5.627 15.728 1.00 81.06 207 ARG A CA 1
ATOM 1594 C C . ARG A 1 207 ? 4.522 4.968 14.645 1.00 81.06 207 ARG A C 1
ATOM 1596 O O . ARG A 1 207 ? 3.993 4.182 13.877 1.00 81.06 207 ARG A O 1
ATOM 1603 N N . ASN A 1 208 ? 5.832 5.204 14.633 1.00 82.25 208 ASN A N 1
ATOM 1604 C CA . ASN A 1 208 ? 6.743 4.443 13.779 1.00 82.25 208 ASN A CA 1
ATOM 1605 C C . ASN A 1 208 ? 7.027 3.077 14.419 1.00 82.25 208 ASN A C 1
ATOM 1607 O O . ASN A 1 208 ? 7.896 2.947 15.273 1.00 82.25 208 ASN A O 1
ATOM 1611 N N . ILE A 1 209 ? 6.274 2.057 14.037 1.00 78.25 209 ILE A N 1
ATOM 1612 C CA . ILE A 1 209 ? 6.367 0.723 14.634 1.00 78.25 209 ILE A CA 1
ATOM 1613 C C . ILE A 1 209 ? 7.637 -0.002 14.161 1.00 78.25 209 ILE A C 1
ATOM 1615 O O . ILE A 1 209 ? 8.241 -0.742 14.933 1.00 78.25 209 ILE A O 1
ATOM 1619 N N . GLY A 1 210 ? 8.118 0.273 12.942 1.00 72.94 210 GLY A N 1
ATOM 1620 C CA . GLY A 1 210 ? 9.311 -0.379 12.379 1.00 72.94 210 GLY A CA 1
ATOM 1621 C C . GLY A 1 210 ? 10.625 -0.080 13.112 1.00 72.94 210 GLY A C 1
ATOM 1622 O O . GLY A 1 210 ? 11.544 -0.903 13.132 1.00 72.94 210 GLY A O 1
ATOM 1623 N N . MET A 1 211 ? 10.723 1.088 13.746 1.00 71.56 211 MET A N 1
ATOM 1624 C CA . MET A 1 211 ? 11.909 1.469 14.517 1.00 71.56 211 MET A CA 1
ATOM 1625 C C . MET A 1 211 ? 11.881 0.942 15.957 1.00 71.56 211 MET A C 1
ATOM 1627 O O . MET A 1 211 ? 12.938 0.682 16.525 1.00 71.56 211 MET A O 1
ATOM 1631 N N . PHE A 1 212 ? 10.695 0.768 16.547 1.00 69.31 212 PHE A N 1
ATOM 1632 C CA . PHE A 1 212 ? 10.562 0.614 18.001 1.00 69.31 212 PHE A CA 1
ATOM 1633 C C . PHE A 1 212 ? 9.893 -0.683 18.460 1.00 69.31 212 PHE A C 1
ATOM 1635 O O . PHE A 1 212 ? 10.067 -1.072 19.613 1.00 69.31 212 PHE A O 1
ATOM 1642 N N . CYS A 1 213 ? 9.184 -1.381 17.574 1.00 70.44 213 CYS A N 1
ATOM 1643 C CA . CYS A 1 213 ? 8.607 -2.691 17.856 1.00 70.44 213 CYS A CA 1
ATOM 1644 C C . CYS A 1 213 ? 9.429 -3.750 17.125 1.00 70.44 213 CYS A C 1
ATOM 1646 O O . CYS A 1 213 ? 9.030 -4.289 16.095 1.00 70.44 213 CYS A O 1
ATOM 1648 N N . ARG A 1 214 ? 10.637 -3.991 17.647 1.00 67.88 214 ARG A N 1
ATOM 1649 C CA . ARG A 1 214 ? 11.508 -5.094 17.230 1.00 67.88 214 ARG A CA 1
ATOM 1650 C C . ARG A 1 214 ? 11.578 -6.118 18.366 1.00 67.88 214 ARG A C 1
ATOM 1652 O O . ARG A 1 214 ? 11.841 -5.701 19.495 1.00 67.88 214 ARG A O 1
ATOM 1659 N N . PRO A 1 215 ? 11.418 -7.427 18.101 1.00 57.69 215 PRO A N 1
ATOM 1660 C CA . PRO A 1 215 ? 11.143 -8.081 16.810 1.00 57.69 215 PRO A CA 1
ATOM 1661 C C . PRO A 1 215 ? 9.646 -8.114 16.420 1.00 57.69 215 PRO A C 1
ATOM 1663 O O . PRO A 1 215 ? 8.782 -7.854 17.254 1.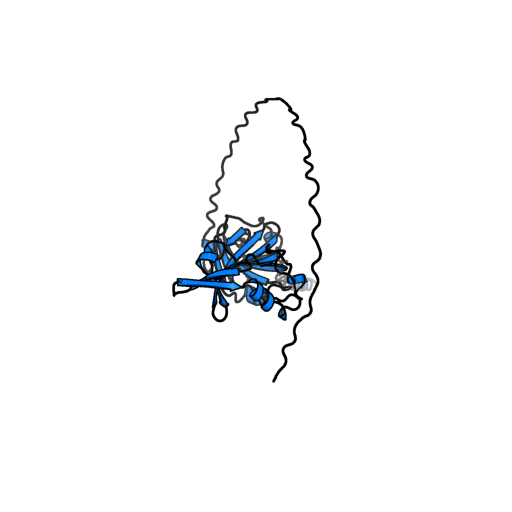00 57.69 215 PRO A O 1
ATOM 1666 N N . TYR A 1 216 ? 9.351 -8.488 15.162 1.00 60.47 216 TYR A N 1
ATOM 1667 C CA . TYR A 1 216 ? 8.005 -8.749 14.595 1.00 60.47 216 TYR A CA 1
ATOM 1668 C C . TYR A 1 216 ? 7.071 -9.536 15.529 1.00 60.47 216 TYR A C 1
ATOM 1670 O O . TYR A 1 216 ? 5.868 -9.289 15.565 1.00 60.47 216 TYR A O 1
ATOM 1678 N N . GLU A 1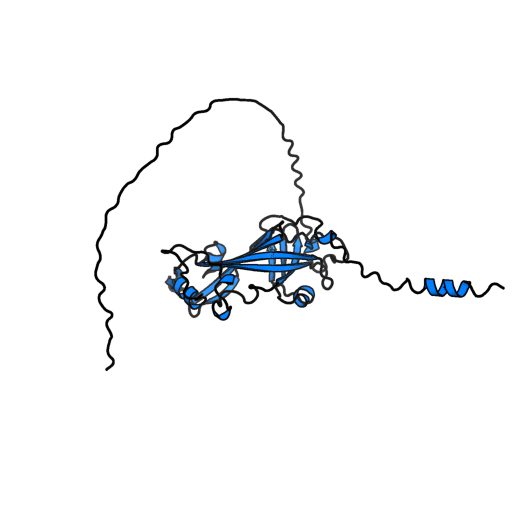 217 ? 7.628 -10.439 16.335 1.00 64.06 217 GLU A N 1
ATOM 1679 C CA . GLU A 1 217 ? 6.906 -11.218 17.345 1.00 64.06 217 GLU A CA 1
ATOM 1680 C C . GLU A 1 217 ? 6.065 -10.339 18.286 1.00 64.06 217 GLU A C 1
ATOM 1682 O O . GLU A 1 217 ? 5.027 -10.780 18.783 1.00 64.06 217 GLU A O 1
ATOM 1687 N N . GLN A 1 218 ? 6.484 -9.086 18.494 1.00 70.81 218 GLN A N 1
ATOM 1688 C CA . GLN A 1 218 ? 5.782 -8.104 19.309 1.00 70.81 218 GLN A CA 1
ATOM 1689 C C . GLN A 1 218 ? 4.648 -7.380 18.578 1.00 70.81 218 GLN A C 1
ATOM 1691 O O . GLN A 1 218 ? 3.915 -6.657 19.233 1.00 70.81 218 GLN A O 1
ATOM 1696 N N . CYS A 1 219 ? 4.482 -7.486 17.259 1.00 75.81 219 CYS A N 1
ATOM 1697 C CA . CYS A 1 219 ? 3.368 -6.837 16.566 1.00 75.81 219 CYS A CA 1
ATOM 1698 C C . CYS A 1 219 ? 2.891 -7.655 15.370 1.00 75.81 219 CYS A C 1
ATOM 1700 O O . CYS A 1 219 ? 3.330 -7.470 14.234 1.00 75.81 219 CYS A O 1
ATOM 1702 N N . ARG A 1 220 ? 1.915 -8.531 15.630 1.00 75.38 220 ARG A N 1
ATOM 1703 C CA . ARG A 1 220 ? 1.357 -9.458 14.630 1.00 75.38 220 ARG A CA 1
ATOM 1704 C C . ARG A 1 220 ? 0.540 -8.770 13.533 1.00 75.38 220 ARG A C 1
ATOM 1706 O O . ARG A 1 220 ? 0.158 -9.426 12.571 1.00 75.38 220 ARG A O 1
ATOM 1713 N N . LEU A 1 221 ? 0.245 -7.477 13.688 1.00 74.75 221 LEU A N 1
ATOM 1714 C CA . LEU A 1 221 ? -0.488 -6.687 12.695 1.00 74.75 221 LEU A CA 1
ATOM 1715 C C . LEU A 1 221 ? 0.387 -6.238 11.521 1.00 74.75 221 LEU A C 1
ATOM 1717 O O . LEU A 1 221 ? -0.152 -5.938 10.461 1.00 74.75 221 LEU A O 1
ATOM 1721 N N . ILE A 1 222 ? 1.712 -6.193 11.680 1.00 71.06 222 ILE A N 1
ATOM 1722 C CA . ILE A 1 222 ? 2.608 -5.859 10.569 1.00 71.06 222 ILE A CA 1
ATOM 1723 C C . ILE A 1 222 ? 2.841 -7.116 9.744 1.00 71.06 222 ILE A C 1
ATOM 1725 O O . ILE A 1 222 ? 3.197 -8.152 10.289 1.00 71.06 222 ILE A O 1
ATOM 1729 N N . HIS A 1 223 ? 2.697 -7.053 8.425 1.00 69.62 223 HIS A N 1
ATOM 1730 C CA . HIS A 1 223 ? 3.105 -8.184 7.595 1.00 69.62 223 HIS A CA 1
ATOM 1731 C C . HIS A 1 223 ? 4.633 -8.359 7.632 1.00 69.62 223 HIS A C 1
ATOM 1733 O O . HIS A 1 223 ? 5.367 -7.400 7.382 1.00 69.62 223 HIS A O 1
ATOM 1739 N N . GLU A 1 224 ? 5.101 -9.593 7.872 1.00 56.31 224 GLU A N 1
ATOM 1740 C CA . GLU A 1 224 ? 6.529 -9.978 7.920 1.00 56.31 224 GLU A CA 1
ATOM 1741 C C . GLU A 1 224 ? 7.346 -9.423 6.745 1.00 56.31 224 GLU A C 1
ATOM 1743 O O . GLU A 1 224 ? 8.520 -9.096 6.879 1.00 56.31 224 GLU A O 1
ATOM 1748 N N . THR A 1 225 ? 6.709 -9.279 5.586 1.00 54.97 225 THR A N 1
ATOM 1749 C CA . THR A 1 225 ? 7.332 -8.846 4.338 1.00 54.97 225 THR A CA 1
ATOM 1750 C C . THR A 1 225 ? 7.698 -7.362 4.286 1.00 54.97 225 THR A C 1
ATOM 1752 O O . THR A 1 225 ? 8.427 -6.963 3.386 1.00 54.97 225 THR A O 1
ATOM 1755 N N . TYR A 1 226 ? 7.206 -6.505 5.182 1.00 64.06 226 TYR A N 1
ATOM 1756 C CA . TYR A 1 226 ? 7.318 -5.054 4.975 1.00 64.06 226 TYR A CA 1
ATOM 1757 C C . TYR A 1 226 ? 8.369 -4.330 5.818 1.00 64.06 226 TYR A C 1
ATOM 1759 O O . TYR A 1 226 ? 8.556 -3.131 5.624 1.00 64.06 226 TYR A O 1
ATOM 1767 N N . LEU A 1 227 ? 9.098 -5.021 6.695 1.00 65.00 227 LEU A N 1
ATOM 1768 C CA . LEU A 1 227 ? 10.220 -4.423 7.420 1.00 65.00 227 LEU A CA 1
ATOM 1769 C C . LEU A 1 227 ? 11.549 -4.959 6.887 1.00 65.00 227 LEU A C 1
ATOM 1771 O O . LEU A 1 227 ? 11.770 -6.164 6.870 1.00 65.00 227 LEU A O 1
ATOM 1775 N N . GLU A 1 228 ? 12.421 -4.044 6.453 1.00 70.06 228 GLU A N 1
ATOM 1776 C CA . GLU A 1 228 ? 13.823 -4.304 6.069 1.00 70.06 228 GLU A CA 1
ATOM 1777 C C . GLU A 1 228 ? 14.031 -5.262 4.881 1.00 70.06 228 GLU A C 1
ATOM 1779 O O . GLU A 1 228 ? 15.150 -5.695 4.615 1.00 70.06 228 GLU A O 1
ATOM 1784 N N . GLN A 1 229 ? 12.973 -5.578 4.130 1.00 81.88 229 GLN A N 1
ATOM 1785 C CA . GLN A 1 229 ? 13.042 -6.458 2.967 1.00 81.88 229 GLN A CA 1
ATOM 1786 C C . GLN A 1 229 ? 12.604 -5.731 1.699 1.00 81.88 229 GLN A C 1
ATOM 1788 O O . GLN A 1 229 ? 11.566 -5.067 1.659 1.00 81.88 229 GLN A O 1
ATOM 1793 N N . THR A 1 230 ? 13.381 -5.898 0.630 1.00 90.62 230 THR A N 1
ATOM 1794 C CA . THR A 1 230 ? 12.979 -5.454 -0.704 1.00 90.62 230 THR A CA 1
ATOM 1795 C C . THR A 1 230 ? 11.849 -6.337 -1.223 1.00 90.62 230 THR A C 1
ATOM 1797 O O . THR A 1 230 ? 11.975 -7.558 -1.293 1.00 90.62 230 THR A O 1
ATOM 1800 N N . GLN A 1 231 ? 10.754 -5.704 -1.625 1.00 91.56 231 GLN A N 1
ATOM 1801 C CA . GLN A 1 231 ? 9.609 -6.352 -2.244 1.00 91.56 231 GLN A CA 1
ATOM 1802 C C . GLN A 1 231 ? 9.694 -6.246 -3.759 1.00 91.56 231 GLN A C 1
ATOM 1804 O O . GLN A 1 231 ? 9.905 -5.171 -4.307 1.00 91.56 231 GLN A O 1
ATOM 1809 N N . TYR A 1 232 ? 9.468 -7.353 -4.444 1.00 92.94 232 TYR A N 1
ATOM 1810 C CA . TYR A 1 232 ? 9.403 -7.445 -5.891 1.00 92.94 232 TYR A CA 1
ATOM 1811 C C . TYR A 1 232 ? 7.953 -7.643 -6.312 1.00 92.94 232 TYR A C 1
ATOM 1813 O O . TYR A 1 232 ? 7.275 -8.569 -5.864 1.00 92.94 232 TYR A O 1
ATOM 1821 N N . LEU A 1 233 ? 7.479 -6.750 -7.171 1.00 92.19 233 LEU A N 1
ATOM 1822 C CA . LEU A 1 233 ? 6.111 -6.715 -7.663 1.00 92.19 233 LEU A CA 1
ATOM 1823 C C . LEU A 1 233 ? 6.161 -6.655 -9.184 1.00 92.19 233 LEU A C 1
ATOM 1825 O O . LEU A 1 233 ? 6.720 -5.713 -9.752 1.00 92.19 233 LEU A O 1
ATOM 1829 N N . SER A 1 234 ? 5.588 -7.655 -9.841 1.00 93.62 234 SER A N 1
ATOM 1830 C CA . SER A 1 234 ? 5.350 -7.579 -11.275 1.00 93.62 234 SER A CA 1
ATOM 1831 C C . SER A 1 234 ? 4.055 -6.829 -11.535 1.00 93.62 234 SER A C 1
ATOM 1833 O O . SER A 1 234 ? 3.111 -6.865 -10.742 1.00 93.62 234 SER A O 1
ATOM 1835 N N . TYR A 1 235 ? 4.021 -6.114 -12.647 1.00 92.25 235 TYR A N 1
ATOM 1836 C CA . TYR A 1 235 ? 2.866 -5.329 -13.027 1.00 92.25 235 TYR A CA 1
ATOM 1837 C C . TYR A 1 235 ? 2.767 -5.152 -14.533 1.00 92.25 235 TYR A C 1
ATOM 1839 O O . TYR A 1 235 ? 3.728 -5.332 -15.285 1.00 92.25 235 TYR A O 1
ATOM 1847 N N . ASN A 1 236 ? 1.574 -4.755 -14.942 1.00 90.62 236 ASN A N 1
ATOM 1848 C CA . ASN A 1 236 ? 1.253 -4.325 -16.284 1.00 90.62 236 ASN A CA 1
ATOM 1849 C C . ASN A 1 236 ? 0.370 -3.077 -16.193 1.00 90.62 236 ASN A C 1
ATOM 1851 O O . ASN A 1 236 ? -0.688 -3.131 -15.571 1.00 90.62 236 ASN A O 1
ATOM 1855 N N . ALA A 1 237 ? 0.811 -1.953 -16.749 1.00 89.81 237 ALA A N 1
ATOM 1856 C CA . ALA A 1 237 ? 0.192 -0.654 -16.554 1.00 89.81 237 ALA A CA 1
ATOM 1857 C C . ALA A 1 237 ? 0.018 0.159 -17.847 1.00 89.81 237 ALA A C 1
ATOM 1859 O O . ALA A 1 237 ? 0.882 0.239 -18.725 1.00 89.81 237 ALA A O 1
ATOM 1860 N N . THR A 1 238 ? -1.106 0.864 -17.908 1.00 88.44 238 THR A N 1
ATOM 1861 C CA . THR A 1 238 ? -1.393 1.958 -18.835 1.00 88.44 238 THR A CA 1
ATOM 1862 C C . THR A 1 238 ? -1.363 3.288 -18.084 1.00 88.44 238 THR A C 1
ATOM 1864 O O . THR A 1 238 ? -1.213 3.349 -16.862 1.00 88.44 238 THR A O 1
ATOM 1867 N N . VAL A 1 239 ? -1.539 4.389 -18.814 1.00 87.81 239 VAL A N 1
ATOM 1868 C CA . VAL A 1 239 ? -1.623 5.727 -18.216 1.00 87.81 239 VAL A CA 1
ATOM 1869 C C . VAL A 1 239 ? -2.742 5.814 -17.168 1.00 87.81 239 VAL A C 1
ATOM 1871 O O . VAL A 1 239 ? -2.596 6.583 -16.225 1.00 87.81 239 VAL A O 1
ATOM 1874 N N . SER A 1 240 ? -3.805 5.008 -17.281 1.00 90.12 240 SER A N 1
ATOM 1875 C CA . SER A 1 240 ? -5.010 5.068 -16.442 1.00 90.12 240 SER A CA 1
ATOM 1876 C C . SER A 1 240 ? -5.254 3.852 -15.544 1.00 90.12 240 SER A C 1
ATOM 1878 O O . SER A 1 240 ? -6.105 3.940 -14.669 1.00 90.12 240 SER A O 1
ATOM 1880 N N . ARG A 1 241 ? -4.557 2.725 -15.723 1.00 92.50 241 ARG A N 1
ATOM 1881 C CA . ARG A 1 241 ? -4.842 1.473 -14.996 1.00 92.50 241 ARG A CA 1
ATOM 1882 C C . ARG A 1 241 ? -3.582 0.645 -14.795 1.00 92.50 241 ARG A C 1
ATOM 1884 O O . ARG A 1 241 ? -2.675 0.711 -15.617 1.00 92.50 241 ARG A O 1
ATOM 1891 N N . ALA A 1 242 ? -3.531 -0.166 -13.743 1.00 92.31 242 ALA A N 1
ATOM 1892 C CA . ALA A 1 242 ? -2.482 -1.163 -13.565 1.00 92.31 242 ALA A CA 1
ATOM 1893 C C . ALA A 1 242 ? -3.022 -2.482 -13.005 1.00 92.31 242 ALA A C 1
ATOM 1895 O O . ALA A 1 242 ? -3.899 -2.505 -12.146 1.00 92.31 242 ALA A O 1
ATOM 1896 N N . CYS A 1 243 ? -2.460 -3.584 -13.485 1.00 92.31 243 CYS A N 1
ATOM 1897 C CA . CYS A 1 243 ? -2.611 -4.921 -12.938 1.00 92.31 243 CYS A CA 1
ATOM 1898 C C . CYS A 1 243 ? -1.344 -5.290 -12.181 1.00 92.31 243 CYS A C 1
ATOM 1900 O O . CYS A 1 243 ? -0.258 -5.284 -12.758 1.00 92.31 243 CYS A O 1
ATOM 1902 N N . PHE A 1 244 ? -1.489 -5.607 -10.900 1.00 92.50 244 PHE A N 1
ATOM 1903 C CA . PHE A 1 244 ? -0.397 -5.958 -10.006 1.00 92.50 244 PHE A CA 1
ATOM 1904 C C . PHE A 1 244 ? -0.437 -7.436 -9.648 1.00 92.50 244 PHE A C 1
ATOM 1906 O O . PHE A 1 244 ? -1.499 -8.051 -9.511 1.00 92.50 244 PHE A O 1
ATOM 1913 N N . THR A 1 245 ? 0.746 -7.992 -9.441 1.00 92.38 245 THR A N 1
ATOM 1914 C CA . THR A 1 245 ? 0.925 -9.322 -8.869 1.00 92.38 245 THR A CA 1
ATOM 1915 C C . THR A 1 245 ? 1.057 -9.202 -7.353 1.00 92.38 245 THR A C 1
ATOM 1917 O O . THR A 1 245 ? 1.211 -8.111 -6.819 1.00 92.38 245 THR A O 1
ATOM 1920 N N . LYS A 1 246 ? 1.026 -10.303 -6.610 1.00 90.56 246 LYS A N 1
ATOM 1921 C CA . LYS A 1 246 ? 1.374 -10.296 -5.188 1.00 90.56 246 LYS A CA 1
ATOM 1922 C C . LYS A 1 246 ? 2.853 -9.951 -5.034 1.00 90.56 246 LYS A C 1
ATOM 1924 O O . LYS A 1 246 ? 3.675 -10.384 -5.845 1.00 90.56 246 LYS A O 1
ATOM 1929 N N . ALA A 1 247 ? 3.174 -9.186 -3.995 1.00 90.00 247 ALA A N 1
ATOM 1930 C CA . ALA A 1 247 ? 4.553 -8.890 -3.639 1.00 90.00 247 ALA A CA 1
ATOM 1931 C C . ALA A 1 247 ? 5.294 -10.179 -3.242 1.00 90.00 247 ALA A C 1
ATOM 1933 O O . ALA A 1 247 ? 4.719 -11.076 -2.618 1.00 90.00 247 ALA A O 1
ATOM 1934 N N . ALA A 1 248 ? 6.565 -10.272 -3.623 1.00 89.75 248 ALA A N 1
ATOM 1935 C CA . ALA A 1 248 ? 7.460 -11.360 -3.262 1.00 89.75 248 ALA A CA 1
ATOM 1936 C C . ALA A 1 248 ? 8.784 -10.803 -2.736 1.00 89.75 248 ALA A C 1
ATOM 1938 O O . ALA A 1 248 ? 9.286 -9.808 -3.241 1.00 89.75 248 ALA A O 1
ATOM 1939 N N . THR A 1 249 ? 9.390 -11.477 -1.766 1.00 89.00 249 THR A N 1
ATOM 1940 C CA . THR A 1 249 ? 10.735 -11.147 -1.260 1.00 89.00 249 THR A CA 1
ATOM 1941 C C . THR A 1 249 ? 11.849 -11.699 -2.151 1.00 89.00 249 THR A C 1
ATOM 1943 O O . THR A 1 249 ? 12.987 -11.247 -2.089 1.00 89.00 249 THR A O 1
ATOM 1946 N N . ASP A 1 250 ? 11.515 -12.659 -3.013 1.00 89.81 250 ASP A N 1
ATOM 1947 C CA . ASP A 1 250 ? 12.415 -13.255 -3.993 1.00 89.81 250 ASP A CA 1
ATOM 1948 C C . ASP A 1 250 ? 12.182 -12.650 -5.385 1.00 89.81 250 ASP A C 1
ATOM 1950 O O . ASP A 1 250 ? 11.068 -12.688 -5.922 1.00 89.81 250 ASP A O 1
ATOM 1954 N N . GLN A 1 251 ? 13.247 -12.115 -5.986 1.00 89.38 251 GLN A N 1
ATOM 1955 C CA . GLN A 1 251 ? 13.178 -11.476 -7.301 1.00 89.38 251 GLN A CA 1
ATOM 1956 C C . GLN A 1 251 ? 12.812 -12.474 -8.407 1.00 89.38 251 GLN A C 1
ATOM 1958 O O . GLN A 1 251 ? 12.051 -12.134 -9.316 1.00 89.38 251 GLN A O 1
ATOM 1963 N N . GLY A 1 252 ? 13.331 -13.705 -8.333 1.00 87.69 252 GLY A N 1
ATOM 1964 C CA . GLY A 1 252 ? 13.072 -14.751 -9.323 1.00 87.69 252 GLY A CA 1
ATOM 1965 C C . GL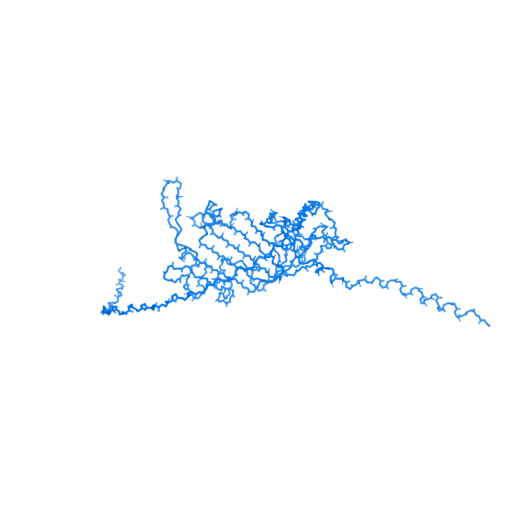Y A 1 252 ? 11.587 -15.092 -9.414 1.00 87.69 252 GLY A C 1
ATOM 1966 O O . GLY A 1 252 ? 11.020 -15.120 -10.506 1.00 87.69 252 GLY A O 1
ATOM 1967 N N . ARG A 1 253 ? 10.924 -15.245 -8.265 1.00 86.12 253 ARG A N 1
ATOM 1968 C CA . ARG A 1 253 ? 9.476 -15.451 -8.157 1.00 86.12 253 ARG A CA 1
ATOM 1969 C C . ARG A 1 253 ? 8.691 -14.263 -8.694 1.00 86.12 253 ARG A C 1
ATOM 1971 O O . ARG A 1 253 ? 7.701 -14.475 -9.390 1.00 86.12 253 ARG A O 1
ATOM 1978 N N . GLY A 1 254 ? 9.139 -13.041 -8.393 1.00 83.25 254 GLY A N 1
ATOM 1979 C CA . GLY A 1 254 ? 8.550 -11.818 -8.938 1.00 83.25 254 GLY A CA 1
ATOM 1980 C C . GLY A 1 254 ? 8.548 -11.813 -10.468 1.00 83.25 254 GLY A C 1
ATOM 1981 O O . GLY A 1 254 ? 7.566 -11.397 -11.075 1.00 83.25 254 GLY A O 1
ATOM 1982 N N . TRP A 1 255 ? 9.608 -12.331 -11.090 1.00 84.25 255 TRP A N 1
ATOM 1983 C CA . TRP A 1 255 ? 9.758 -12.382 -12.543 1.00 84.25 255 TRP A CA 1
ATOM 1984 C C . TRP A 1 255 ? 9.069 -13.566 -13.236 1.00 84.25 255 TRP A C 1
ATOM 1986 O O . TRP A 1 255 ? 8.412 -13.367 -14.259 1.00 84.25 255 TRP A O 1
ATOM 1996 N N . ALA A 1 256 ? 9.283 -14.787 -12.741 1.00 82.50 256 ALA A N 1
ATOM 1997 C CA . ALA A 1 256 ? 9.019 -16.020 -13.488 1.00 82.50 256 ALA A CA 1
ATOM 1998 C C . ALA A 1 256 ? 7.679 -16.679 -13.145 1.00 82.50 256 ALA A C 1
ATOM 2000 O O . ALA A 1 256 ? 7.053 -17.292 -14.004 1.00 82.50 256 ALA A O 1
ATOM 2001 N N . THR A 1 257 ? 7.225 -16.558 -11.897 1.00 85.75 257 THR A N 1
ATOM 2002 C CA . THR A 1 257 ? 5.970 -17.168 -11.432 1.00 85.75 257 THR A CA 1
ATOM 2003 C C . THR A 1 257 ? 5.161 -16.184 -10.582 1.00 85.75 257 THR A C 1
ATOM 2005 O O . THR A 1 257 ? 4.867 -16.474 -9.412 1.00 85.75 257 THR A O 1
ATOM 2008 N N . PRO A 1 258 ? 4.835 -14.993 -11.114 1.00 85.50 258 PRO A N 1
ATOM 2009 C CA . PRO A 1 258 ? 4.029 -14.042 -10.376 1.00 85.50 258 PRO A CA 1
ATOM 2010 C C . PRO A 1 258 ? 2.619 -14.595 -10.142 1.00 85.50 258 PRO A C 1
ATOM 2012 O O . PRO A 1 258 ? 2.021 -15.213 -11.018 1.00 85.50 258 PRO A O 1
ATOM 2015 N N . LYS A 1 259 ? 2.063 -14.340 -8.955 1.00 87.44 259 LYS A N 1
ATOM 2016 C CA . LYS A 1 259 ? 0.648 -14.608 -8.660 1.00 87.44 259 LYS A CA 1
ATOM 2017 C C . LYS A 1 259 ? -0.132 -13.319 -8.826 1.00 87.44 259 LYS A C 1
ATOM 2019 O O . LYS A 1 259 ? 0.279 -12.323 -8.248 1.00 87.44 259 LYS A O 1
ATOM 2024 N N . GLU A 1 260 ? -1.235 -13.321 -9.556 1.00 88.00 260 GLU A N 1
ATOM 2025 C CA . GLU A 1 260 ? -2.073 -12.126 -9.696 1.00 88.00 260 GLU A CA 1
ATOM 2026 C C . GLU A 1 260 ? -2.622 -11.660 -8.330 1.00 88.00 260 GLU A C 1
ATOM 2028 O O . GLU A 1 260 ? -2.902 -12.479 -7.446 1.00 88.00 260 GLU A O 1
ATOM 2033 N N . ASP A 1 261 ? -2.721 -10.340 -8.139 1.00 88.88 261 ASP A N 1
ATOM 2034 C CA . ASP A 1 261 ? -3.368 -9.722 -6.972 1.00 88.88 261 ASP A CA 1
ATOM 2035 C C . ASP A 1 261 ? -4.623 -8.963 -7.404 1.00 88.88 261 ASP A C 1
ATOM 2037 O O . ASP A 1 261 ? -5.736 -9.402 -7.120 1.00 88.88 261 ASP A O 1
ATOM 2041 N N . ALA A 1 262 ? -4.457 -7.842 -8.110 1.00 89.75 262 ALA A N 1
ATOM 2042 C CA . ALA A 1 262 ? -5.580 -7.008 -8.522 1.00 89.75 262 ALA A CA 1
ATOM 2043 C C . ALA A 1 262 ? -5.243 -6.129 -9.731 1.00 89.75 262 ALA A C 1
ATOM 2045 O O . ALA A 1 262 ? -4.133 -5.608 -9.848 1.00 89.75 262 ALA A O 1
ATOM 2046 N N . CYS A 1 263 ? -6.247 -5.900 -10.576 1.00 92.25 263 CYS A N 1
ATOM 2047 C CA . CYS A 1 263 ? -6.250 -4.831 -11.567 1.00 92.25 263 CYS A CA 1
ATOM 2048 C C . CYS A 1 263 ? -7.089 -3.667 -11.058 1.00 92.25 263 CYS A C 1
ATOM 2050 O O . CYS A 1 263 ? -8.259 -3.850 -10.725 1.00 92.25 263 CYS A O 1
ATOM 2052 N N . VAL A 1 264 ? -6.491 -2.484 -11.012 1.00 94.50 264 VAL A N 1
ATOM 2053 C CA . VAL A 1 264 ? -7.087 -1.282 -10.434 1.00 94.50 264 VAL A CA 1
ATOM 2054 C C . VAL A 1 264 ? -6.833 -0.083 -11.325 1.00 94.50 264 VAL A C 1
ATOM 2056 O O . VAL A 1 264 ? -5.748 0.081 -11.892 1.00 94.50 264 VAL A O 1
ATOM 2059 N N . ASP A 1 265 ? -7.856 0.751 -11.447 1.00 95.00 265 ASP A N 1
ATOM 2060 C CA . ASP A 1 265 ? -7.730 2.030 -12.124 1.00 95.00 265 ASP A CA 1
ATOM 2061 C C . ASP A 1 265 ? -6.921 2.988 -11.246 1.00 95.00 265 ASP A C 1
ATOM 2063 O O . ASP A 1 265 ? -6.877 2.874 -10.016 1.00 95.00 265 ASP A O 1
ATOM 2067 N N . LYS A 1 266 ? -6.231 3.917 -11.897 1.00 94.81 266 LYS A N 1
ATOM 2068 C CA . LYS A 1 266 ? -5.586 5.024 -11.210 1.00 94.81 266 LYS A CA 1
ATOM 2069 C C . LYS A 1 266 ? -6.631 6.038 -10.812 1.00 94.81 266 LYS A C 1
ATOM 2071 O O . LYS A 1 266 ? -7.547 6.313 -11.582 1.00 94.81 266 LYS A O 1
ATOM 2076 N N . ASP A 1 267 ? -6.404 6.672 -9.672 1.00 94.31 267 ASP A N 1
ATOM 2077 C CA . ASP A 1 267 ? -7.219 7.811 -9.264 1.00 94.31 267 ASP A CA 1
ATOM 2078 C C . ASP A 1 267 ? -7.115 8.947 -10.300 1.00 94.31 267 ASP A C 1
ATOM 2080 O O . ASP A 1 267 ? -8.105 9.601 -10.611 1.00 94.31 267 ASP A O 1
ATOM 2084 N N . GLU A 1 268 ? -5.919 9.143 -10.875 1.00 92.06 268 GLU A N 1
ATOM 2085 C CA . GLU A 1 268 ? -5.659 10.111 -11.942 1.00 92.06 268 GLU A CA 1
ATOM 2086 C C . GLU A 1 268 ? -4.690 9.547 -13.003 1.00 92.06 268 GLU A C 1
ATOM 2088 O O . GLU A 1 268 ? -3.667 8.933 -12.653 1.00 92.06 268 GLU A O 1
ATOM 2093 N N . PRO A 1 269 ? -4.952 9.783 -14.306 1.00 89.81 269 PRO A N 1
ATOM 2094 C CA . PRO A 1 269 ? -4.042 9.395 -15.377 1.00 89.81 269 PRO A CA 1
ATOM 2095 C C . PRO A 1 269 ? -2.653 10.016 -15.194 1.00 89.81 269 PRO A C 1
ATOM 2097 O O . PRO A 1 269 ? -2.502 11.230 -15.086 1.00 89.81 269 PRO A O 1
ATOM 2100 N N . SER A 1 270 ? -1.619 9.182 -15.156 1.00 89.62 270 SER A N 1
ATOM 2101 C CA . SER A 1 270 ? -0.256 9.623 -14.838 1.00 89.62 270 SER A CA 1
ATOM 2102 C C . SER A 1 270 ? 0.797 8.648 -15.363 1.00 89.62 270 SER A C 1
ATOM 2104 O O . SER A 1 270 ? 0.507 7.486 -15.642 1.00 89.62 270 SER A O 1
ATOM 2106 N N . THR A 1 271 ? 2.034 9.119 -15.530 1.00 88.50 271 THR A N 1
ATOM 2107 C CA . THR A 1 271 ? 3.198 8.293 -15.886 1.00 88.50 271 THR A CA 1
ATOM 2108 C C . THR A 1 271 ? 4.418 8.765 -15.108 1.00 88.50 271 THR A C 1
ATOM 2110 O O . THR A 1 271 ? 4.509 9.925 -14.706 1.00 88.50 271 THR A O 1
ATOM 2113 N N . CYS A 1 272 ? 5.390 7.883 -14.913 1.00 87.94 272 CYS A N 1
ATOM 2114 C CA . CYS A 1 272 ? 6.703 8.260 -14.417 1.00 87.94 272 CYS A CA 1
ATOM 2115 C C . CYS A 1 272 ? 7.415 9.160 -15.443 1.00 87.94 272 CYS A C 1
ATOM 2117 O O . CYS A 1 272 ? 7.010 9.202 -16.615 1.00 87.94 272 CYS A O 1
ATOM 2119 N N . PRO A 1 273 ? 8.476 9.885 -15.041 1.00 82.31 273 PRO A N 1
ATOM 2120 C CA . PRO A 1 273 ? 9.318 10.604 -15.990 1.00 82.31 273 PRO A CA 1
ATOM 2121 C C . PRO A 1 273 ? 9.765 9.670 -17.126 1.00 82.31 273 PRO A C 1
ATOM 2123 O O . PRO A 1 273 ? 10.249 8.567 -16.880 1.00 82.31 273 PRO A O 1
ATOM 2126 N N . LYS A 1 274 ? 9.557 10.081 -18.380 1.00 70.31 274 LYS A N 1
ATOM 2127 C CA . LYS A 1 274 ? 9.875 9.248 -19.550 1.00 70.31 274 LYS A CA 1
ATOM 2128 C C . LYS A 1 274 ? 11.384 9.060 -19.693 1.00 70.31 274 LYS A C 1
ATOM 2130 O O . LYS A 1 274 ? 12.150 9.994 -19.478 1.00 70.31 274 LYS A O 1
ATOM 2135 N N . GLY A 1 275 ? 11.802 7.876 -20.142 1.00 56.75 275 GLY A N 1
ATOM 2136 C CA . GLY A 1 275 ? 13.190 7.606 -20.522 1.00 56.75 275 GLY A CA 1
ATOM 2137 C C . GLY A 1 275 ? 14.096 7.104 -19.395 1.00 56.75 275 GLY A C 1
ATOM 2138 O O . GLY A 1 275 ? 15.281 6.851 -19.617 1.00 56.75 275 GLY A O 1
ATOM 2139 N N . VAL A 1 276 ? 13.527 6.882 -18.212 1.00 60.66 276 VAL A N 1
ATOM 2140 C CA . VAL A 1 276 ? 14.209 6.326 -17.032 1.00 60.66 276 VAL A CA 1
ATOM 2141 C C . VAL A 1 276 ? 14.751 4.929 -17.313 1.00 60.66 276 VAL A C 1
ATOM 2143 O O . VAL A 1 276 ? 15.869 4.598 -16.927 1.00 60.66 276 VAL A O 1
ATOM 2146 N N . LEU A 1 277 ? 13.992 4.122 -18.055 1.00 60.28 277 LEU A N 1
ATOM 2147 C CA . LEU A 1 277 ? 14.405 2.773 -18.430 1.00 60.28 277 LEU A CA 1
ATOM 2148 C C . LEU A 1 277 ? 15.274 2.742 -19.686 1.00 60.28 277 LEU A C 1
ATOM 2150 O O . LEU A 1 277 ? 16.076 1.828 -19.847 1.00 60.28 277 LEU A O 1
ATOM 2154 N N . THR A 1 278 ? 15.196 3.765 -20.543 1.00 52.66 278 THR A N 1
ATOM 2155 C CA . THR A 1 278 ? 16.106 3.875 -21.693 1.00 52.66 278 THR A CA 1
ATOM 2156 C C . THR A 1 278 ? 17.533 4.261 -21.308 1.00 52.66 278 THR A C 1
ATOM 2158 O O . THR A 1 278 ? 18.439 4.058 -22.107 1.00 52.66 278 THR A O 1
ATOM 2161 N N . ALA A 1 279 ? 17.760 4.764 -20.089 1.00 39.47 279 ALA A N 1
ATOM 2162 C CA . ALA A 1 279 ? 19.096 5.111 -19.601 1.00 39.47 279 ALA A CA 1
ATOM 2163 C C . ALA A 1 279 ? 19.933 3.893 -19.157 1.00 39.47 279 ALA A C 1
ATOM 2165 O O . ALA A 1 279 ? 21.155 3.988 -19.069 1.00 39.47 279 ALA A O 1
ATOM 2166 N N . ARG A 1 280 ? 19.308 2.728 -18.933 1.00 42.41 280 ARG A N 1
ATOM 2167 C CA . ARG A 1 280 ? 20.004 1.439 -18.813 1.00 42.41 280 ARG A CA 1
ATOM 2168 C C . ARG A 1 280 ? 19.739 0.617 -20.067 1.00 42.41 280 ARG A C 1
ATOM 2170 O O . ARG A 1 280 ? 19.032 -0.387 -20.035 1.00 42.41 280 ARG A O 1
ATOM 2177 N N . ALA A 1 281 ? 20.367 1.005 -21.176 1.00 38.59 281 ALA A N 1
ATOM 2178 C CA . ALA A 1 281 ? 20.785 -0.019 -22.121 1.00 38.59 281 ALA A CA 1
ATOM 2179 C C . ALA A 1 281 ? 21.595 -1.027 -21.295 1.00 38.59 281 ALA A C 1
ATOM 2181 O O . ALA A 1 281 ? 22.610 -0.659 -20.699 1.00 38.59 281 ALA A O 1
ATOM 2182 N N . ARG A 1 282 ? 21.096 -2.263 -21.157 1.00 42.28 282 ARG A N 1
ATOM 2183 C CA . ARG A 1 282 ? 21.905 -3.361 -20.619 1.00 42.28 282 ARG A CA 1
ATOM 2184 C C . ARG A 1 282 ? 23.264 -3.261 -21.321 1.00 42.28 282 ARG A C 1
ATOM 2186 O O . ARG A 1 282 ? 23.242 -3.121 -22.548 1.00 42.28 282 ARG A O 1
ATOM 2193 N N . PRO A 1 283 ? 24.413 -3.289 -20.614 1.00 39.50 283 PRO A N 1
ATOM 2194 C CA . PRO A 1 283 ? 25.665 -3.546 -21.304 1.00 39.50 283 PRO A CA 1
ATOM 2195 C C . PRO A 1 283 ? 25.398 -4.818 -22.087 1.00 39.50 283 PRO A C 1
ATOM 2197 O O . PRO A 1 283 ? 25.001 -5.830 -21.503 1.00 39.50 283 PRO A O 1
ATOM 2200 N N . GLY A 1 284 ? 25.411 -4.686 -23.413 1.00 37.78 284 GLY A N 1
ATOM 2201 C CA . GLY A 1 284 ? 25.055 -5.783 -24.278 1.00 37.78 284 GLY A CA 1
ATOM 2202 C C . GLY A 1 284 ? 25.878 -6.967 -23.816 1.00 37.78 284 GLY A C 1
ATOM 2203 O O . GLY A 1 284 ? 27.101 -6.874 -23.722 1.00 37.78 284 GLY A O 1
ATOM 2204 N N . THR A 1 285 ? 25.222 -8.086 -23.542 1.00 42.81 285 THR A N 1
ATOM 2205 C CA . THR A 1 285 ? 25.798 -9.358 -23.935 1.00 42.81 285 THR A CA 1
ATOM 2206 C C . THR A 1 285 ? 26.046 -9.234 -25.435 1.00 42.81 285 THR A C 1
ATOM 2208 O O . THR A 1 285 ? 25.216 -9.608 -26.256 1.00 42.81 285 THR A O 1
ATOM 2211 N N . GLN A 1 286 ? 27.162 -8.595 -25.800 1.00 40.56 286 GLN A N 1
ATOM 2212 C CA . GLN A 1 286 ? 27.749 -8.773 -27.104 1.00 40.56 286 GLN A CA 1
ATOM 2213 C C . GLN A 1 286 ? 27.978 -10.279 -27.194 1.00 40.56 286 GLN A C 1
ATOM 2215 O O . GLN A 1 286 ? 28.674 -10.836 -26.340 1.00 40.56 286 GLN A O 1
ATOM 2220 N N . PRO A 1 287 ? 27.381 -10.980 -28.164 1.00 39.88 287 PRO A N 1
ATOM 2221 C CA . PRO A 1 287 ? 27.845 -12.314 -28.461 1.00 39.88 287 PRO A CA 1
ATOM 2222 C C . PRO A 1 287 ? 29.293 -12.159 -28.937 1.00 39.88 287 PRO A C 1
ATOM 2224 O O . PRO A 1 287 ? 29.549 -11.758 -30.069 1.00 39.88 287 PRO A O 1
ATOM 2227 N N . HIS A 1 288 ? 30.258 -12.472 -28.071 1.00 46.25 288 HIS A N 1
ATOM 2228 C CA . HIS A 1 288 ? 31.687 -12.542 -28.394 1.00 46.25 288 HIS A CA 1
ATOM 2229 C C . HIS A 1 288 ? 32.017 -13.699 -29.368 1.00 46.25 288 HIS A C 1
ATOM 2231 O O . HIS A 1 288 ? 33.128 -14.216 -29.373 1.00 46.25 288 HIS A O 1
ATOM 2237 N N . TRP A 1 289 ? 31.072 -14.121 -30.213 1.00 48.66 289 TRP A N 1
ATOM 2238 C CA . TRP A 1 289 ? 31.174 -15.326 -31.038 1.00 48.66 289 TRP A CA 1
ATOM 2239 C C . TRP A 1 289 ? 31.681 -15.090 -32.467 1.00 48.66 289 TRP A C 1
ATOM 2241 O O . TRP A 1 289 ? 31.850 -16.054 -33.206 1.00 48.66 289 TRP A O 1
ATOM 2251 N N . HIS A 1 290 ? 32.009 -13.853 -32.863 1.00 47.38 290 HIS A N 1
ATOM 2252 C CA . HIS A 1 290 ? 32.524 -13.587 -34.219 1.00 47.38 290 HIS A CA 1
ATOM 2253 C C . HIS A 1 290 ? 33.907 -12.925 -34.299 1.00 47.38 290 HIS A C 1
ATOM 2255 O O . HIS A 1 290 ? 34.448 -12.806 -35.395 1.00 47.38 290 HIS A O 1
ATOM 2261 N N . ALA A 1 291 ? 34.552 -12.589 -33.176 1.00 44.22 291 ALA A N 1
ATOM 2262 C CA . ALA A 1 291 ? 35.921 -12.053 -33.209 1.00 44.22 291 ALA A CA 1
ATOM 2263 C C . ALA A 1 291 ? 37.010 -13.137 -33.389 1.00 44.22 291 ALA A C 1
ATOM 2265 O O . ALA A 1 291 ? 38.142 -12.814 -33.736 1.00 44.22 291 ALA A O 1
ATOM 2266 N N . GLY A 1 292 ? 36.682 -14.422 -33.199 1.00 43.00 292 GLY A N 1
ATOM 2267 C CA . GLY A 1 292 ? 37.648 -15.527 -33.300 1.00 43.00 292 GLY A CA 1
ATOM 2268 C C . GLY A 1 292 ? 37.854 -16.108 -34.705 1.00 43.00 292 GLY A C 1
ATOM 2269 O O . GLY A 1 292 ? 38.883 -16.726 -34.957 1.00 43.00 292 GLY A O 1
ATOM 2270 N N . VAL A 1 293 ? 36.918 -15.912 -35.642 1.00 50.53 293 VAL A N 1
ATOM 2271 C CA . VAL A 1 293 ? 36.974 -16.589 -36.958 1.00 50.53 293 VAL A CA 1
ATOM 2272 C C . VAL A 1 293 ? 37.738 -15.770 -38.008 1.00 50.53 293 VAL A C 1
ATOM 2274 O O . VAL A 1 293 ? 38.363 -16.342 -38.898 1.00 50.53 293 VAL A O 1
ATOM 2277 N N . LEU A 1 294 ? 37.802 -14.442 -37.870 1.00 46.91 294 LEU A N 1
ATOM 2278 C CA . LEU A 1 294 ? 38.581 -13.593 -38.785 1.00 46.91 294 LEU A CA 1
ATOM 2279 C C . LEU A 1 294 ? 40.088 -13.560 -38.469 1.00 46.91 294 LEU A C 1
ATOM 2281 O O . LEU A 1 294 ? 40.884 -13.300 -39.366 1.00 46.91 294 LEU A O 1
ATOM 2285 N N . ALA A 1 295 ? 40.504 -13.895 -37.243 1.00 50.94 295 ALA A N 1
ATOM 2286 C CA . ALA A 1 295 ? 41.926 -13.973 -36.889 1.00 50.94 295 ALA A CA 1
ATOM 2287 C C . ALA A 1 295 ? 42.609 -15.251 -37.419 1.00 50.94 295 ALA A C 1
ATOM 2289 O O . ALA A 1 295 ? 43.796 -15.229 -37.736 1.00 50.94 295 ALA A O 1
ATOM 2290 N N . VAL A 1 296 ? 41.866 -16.353 -37.581 1.00 54.25 296 VAL A N 1
ATOM 2291 C CA . VAL A 1 296 ? 42.415 -17.617 -38.111 1.00 54.25 296 VAL A CA 1
ATOM 2292 C C . VAL A 1 296 ? 42.541 -17.584 -39.640 1.00 54.25 296 VAL A C 1
ATOM 2294 O O . VAL A 1 296 ? 43.500 -18.125 -40.186 1.00 54.25 296 VAL A O 1
ATOM 2297 N N . LEU A 1 297 ? 41.654 -16.871 -40.344 1.00 50.47 297 LEU A N 1
ATOM 2298 C CA . LEU A 1 297 ? 41.765 -16.688 -41.799 1.00 50.47 297 LEU A CA 1
ATOM 2299 C C . LEU A 1 297 ? 42.892 -15.721 -42.205 1.00 50.47 297 LEU A C 1
ATOM 2301 O O . LEU A 1 297 ? 43.474 -15.893 -43.272 1.00 50.47 297 LEU A O 1
ATOM 2305 N N . ALA A 1 298 ? 43.264 -14.764 -41.350 1.00 50.78 298 ALA A N 1
ATOM 2306 C CA . ALA A 1 298 ? 44.391 -13.866 -41.616 1.00 50.78 298 ALA A CA 1
ATOM 2307 C C . ALA A 1 298 ? 45.769 -14.526 -41.397 1.00 50.78 298 ALA A C 1
ATOM 2309 O O . ALA A 1 298 ? 46.732 -14.147 -42.058 1.00 50.78 298 ALA A O 1
ATOM 2310 N N . MET A 1 299 ? 45.885 -15.544 -40.531 1.00 50.44 299 MET A N 1
ATOM 2311 C CA . MET A 1 299 ? 47.160 -16.259 -40.338 1.00 50.44 299 MET A CA 1
ATOM 2312 C C . MET A 1 299 ? 47.445 -17.325 -41.407 1.00 50.44 299 MET A C 1
ATOM 2314 O O . MET A 1 299 ? 48.604 -17.673 -41.620 1.00 50.44 299 MET A O 1
ATOM 2318 N N . LEU A 1 300 ? 46.427 -17.812 -42.123 1.00 50.50 300 LEU A N 1
ATOM 2319 C CA . LEU A 1 300 ? 46.613 -18.755 -43.236 1.00 50.50 300 LEU A CA 1
ATOM 2320 C C . LEU A 1 300 ? 47.008 -18.075 -44.559 1.00 50.50 300 LEU A C 1
ATOM 2322 O O . LEU A 1 300 ? 47.503 -18.752 -45.455 1.00 50.50 300 LEU A O 1
ATOM 2326 N N . ALA A 1 301 ? 46.861 -16.752 -44.674 1.00 50.94 301 ALA A N 1
ATOM 2327 C CA . ALA A 1 301 ? 47.235 -16.005 -45.878 1.00 50.94 301 ALA A CA 1
ATOM 2328 C C . ALA A 1 301 ? 48.713 -15.558 -45.917 1.00 50.94 301 ALA A C 1
ATOM 2330 O O . ALA A 1 301 ? 49.190 -15.161 -46.975 1.00 50.94 301 ALA A O 1
ATOM 2331 N N . CYS A 1 302 ? 49.460 -15.653 -44.809 1.00 49.88 302 CYS A N 1
ATOM 2332 C CA . CYS A 1 302 ? 50.865 -15.214 -44.749 1.00 49.88 302 CYS A CA 1
ATOM 2333 C C . CYS A 1 302 ? 51.906 -16.340 -44.894 1.00 49.88 302 CYS A C 1
ATOM 2335 O O . CYS A 1 302 ? 53.093 -16.063 -44.774 1.00 49.88 302 CYS A O 1
ATOM 2337 N N . ASN A 1 303 ? 51.501 -17.590 -45.154 1.00 52.31 303 ASN A N 1
ATOM 2338 C CA . ASN A 1 303 ? 52.436 -18.724 -45.281 1.00 52.31 303 ASN A CA 1
ATOM 2339 C C . ASN A 1 303 ? 52.508 -19.350 -46.685 1.00 52.31 303 ASN A C 1
ATOM 2341 O O . ASN A 1 303 ? 53.128 -20.395 -46.857 1.00 52.31 303 ASN A O 1
ATOM 2345 N N . PHE A 1 304 ? 51.916 -18.714 -47.698 1.00 54.06 304 PHE A N 1
ATOM 2346 C CA . PHE A 1 304 ? 52.083 -19.111 -49.099 1.00 54.06 304 PHE A CA 1
ATOM 2347 C C . PHE A 1 304 ? 52.377 -17.887 -49.968 1.00 54.06 304 PHE A C 1
ATOM 2349 O O . PHE A 1 304 ? 51.495 -17.298 -50.585 1.00 54.06 304 PHE A O 1
ATOM 2356 N N . GLY A 1 305 ? 53.651 -17.519 -50.003 1.00 43.38 305 GLY A N 1
ATOM 2357 C CA . GLY A 1 305 ? 54.225 -16.568 -50.945 1.00 43.38 305 GLY A CA 1
ATOM 2358 C C . GLY A 1 305 ? 55.738 -16.665 -50.834 1.00 43.38 305 GLY A C 1
ATOM 2359 O O . GLY A 1 305 ? 56.299 -16.140 -49.876 1.00 43.38 305 GLY A O 1
ATOM 2360 N N . GLY A 1 306 ? 56.337 -17.457 -51.728 1.00 43.50 306 GLY A N 1
ATOM 2361 C CA . GLY A 1 306 ? 57.785 -17.649 -51.839 1.00 43.50 306 GLY A CA 1
ATOM 2362 C C . GLY A 1 306 ? 58.519 -16.485 -52.487 1.00 43.50 306 GLY A C 1
ATOM 2363 O O . GLY A 1 306 ? 57.873 -15.459 -52.796 1.00 43.50 306 GLY A O 1
#

Foldseek 3Di:
DDDDDDDDDDDDDDDDDDDDDDDDDDDDDDDDDDDDDDDDPPPPPPPPPPPPQPCLLVDFQRAFCVVDPDQFLQLPAFKWKDQWDFPAADVVAATKIWIWMWHQHLVQKIKIKIFIDRDNVCRVVVNGQKIKMWIWGKDWPTGFPAGGSKTKMKTFTAWIKMKRQAQKDWDADPVRDIDIDRVQVVQCVQAVLVVDDCADPRHIDMDGCLVRVPDCSRHVPDDPCRHRAIWMKMWTGTQWKIWIFDTDSDNCCSRHPTHTDDITTGPHRHTHPPCSVVVDPPPDPPVPPPPPPVVVVVVVVPPPDD

Radius of gyration: 30.21 Å; chains: 1; bounding box: 88×71×104 Å

Organism: NCBI:txid73915